Protein AF-A0A9P6LWN4-F1 (afdb_monomer_lite)

Foldseek 3Di:
DDDDDDDDDPDDDDPDPVVVVVLVVLLVQLVPDQFLCVNLVHDLPDDLVSSVVSLVVVCVSLPVVVVVPDPSSVVSNVSSVVSNVQCNDPQSSVLCVVVVRGPDDDDDDPVVVVVSVVSSVVVCLLVPPCVVVVVVQVVQCPPVPHDVDDPVNVVVVVVVSVVVSLVVVLVVVLVVLVVVLVVVLVVLVVQLVPDDPPPPVSNVLSVLVNVLSVLVSLLVNLVVLVVSVVVVVVPDDDDDPPPPCPPRDDRVDDPVRSVVSVVVSVVSVVVSVVD

Organism: NCBI:txid1440133

InterPro domains:
  IPR001623 DnaJ domain [PF00226] (35-97)
  IPR001623 DnaJ domain [PR00625] (37-55)
  IPR001623 DnaJ domain [PR00625] (55-70)
  IPR001623 DnaJ domain [PR00625] (72-92)
  IPR001623 DnaJ domain [PS50076] (35-100)
  IPR001623 DnaJ domain [SM00271] (34-92)
  IPR001623 DnaJ domain [cd06257] (35-88)
  IPR036869 Chaperone J-domain superfamily [G3DSA:1.10.287.110] (19-117)
  IPR036869 Chaperone J-domain superfamily [SSF46565] (31-126)
  IPR052763 DnaJ Homolog Subfamily C Member 4 [PTHR44825] (15-99)

Structure (mmCIF, N/CA/C/O backbone):
data_AF-A0A9P6LWN4-F1
#
_entry.id   AF-A0A9P6LWN4-F1
#
loop_
_atom_site.group_PDB
_atom_site.id
_atom_site.type_symbol
_atom_site.label_atom_id
_atom_site.label_alt_id
_atom_site.label_comp_id
_atom_site.label_asym_id
_atom_site.label_entity_id
_atom_site.label_seq_id
_atom_site.pdbx_PDB_ins_code
_atom_site.Cartn_x
_atom_site.Cartn_y
_atom_site.Cartn_z
_atom_site.occupancy
_atom_site.B_iso_or_equiv
_atom_site.auth_seq_id
_atom_site.auth_comp_id
_atom_site.auth_asym_id
_atom_site.auth_atom_id
_atom_site.pdbx_PDB_model_num
ATOM 1 N N . MET A 1 1 ? 37.272 -70.033 -15.187 1.00 36.16 1 MET A N 1
ATOM 2 C CA . MET A 1 1 ? 37.434 -68.840 -14.326 1.00 36.16 1 MET A CA 1
ATOM 3 C C . MET A 1 1 ? 36.556 -67.703 -14.840 1.00 36.16 1 MET A C 1
ATOM 5 O O . MET A 1 1 ? 36.618 -67.441 -16.027 1.00 36.16 1 MET A O 1
ATOM 9 N N . ASN A 1 2 ? 35.825 -67.046 -13.924 1.00 32.84 2 ASN A N 1
ATOM 10 C CA . ASN A 1 2 ? 35.315 -65.657 -13.955 1.00 32.84 2 ASN A CA 1
ATOM 11 C C . ASN A 1 2 ? 34.422 -65.192 -15.126 1.00 32.84 2 ASN A C 1
ATOM 13 O O . ASN A 1 2 ? 34.870 -65.132 -16.257 1.00 32.84 2 ASN A O 1
ATOM 17 N N . ARG A 1 3 ? 33.124 -64.908 -14.931 1.00 33.34 3 ARG A N 1
ATOM 18 C CA . ARG A 1 3 ? 32.425 -63.859 -14.133 1.00 33.34 3 ARG A CA 1
ATOM 19 C C . ARG A 1 3 ? 32.028 -62.641 -14.988 1.00 33.34 3 ARG A C 1
ATOM 21 O O . ARG A 1 3 ? 32.882 -61.944 -15.513 1.00 33.34 3 ARG A O 1
ATOM 28 N N . ASN A 1 4 ? 30.725 -62.351 -14.910 1.00 33.59 4 ASN A N 1
ATOM 29 C CA . ASN A 1 4 ? 30.062 -61.039 -14.946 1.00 33.59 4 ASN A CA 1
ATOM 30 C C . ASN A 1 4 ? 29.472 -60.514 -16.271 1.00 33.59 4 ASN A C 1
ATOM 32 O O . ASN A 1 4 ? 30.094 -59.774 -17.018 1.00 33.59 4 ASN A O 1
ATOM 36 N N . ASN A 1 5 ? 28.171 -60.793 -16.421 1.00 41.50 5 ASN A N 1
ATOM 37 C CA . ASN A 1 5 ? 27.082 -59.803 -16.394 1.00 41.50 5 ASN A CA 1
ATOM 38 C C . ASN A 1 5 ? 27.234 -58.554 -17.287 1.00 41.50 5 ASN A C 1
ATOM 40 O O . ASN A 1 5 ? 27.688 -57.501 -16.838 1.00 41.50 5 ASN A O 1
ATOM 44 N N . SER A 1 6 ? 26.724 -58.642 -18.517 1.00 38.69 6 SER A N 1
ATOM 45 C CA . SER A 1 6 ? 26.454 -57.493 -19.388 1.00 38.69 6 SER A CA 1
ATOM 46 C C . SER A 1 6 ? 24.959 -57.175 -19.342 1.00 38.69 6 SER A C 1
ATOM 48 O O . SER A 1 6 ? 24.153 -57.716 -20.093 1.00 38.69 6 SER A O 1
ATOM 50 N N . ARG A 1 7 ? 24.596 -56.317 -18.389 1.00 36.06 7 ARG A N 1
ATOM 51 C CA . ARG A 1 7 ? 23.264 -55.739 -18.200 1.00 36.06 7 ARG A CA 1
ATOM 52 C C . ARG A 1 7 ? 22.792 -55.069 -19.494 1.00 36.06 7 ARG A C 1
ATOM 54 O O . ARG A 1 7 ? 23.452 -54.157 -19.990 1.00 36.06 7 ARG A O 1
ATOM 61 N N . ALA A 1 8 ? 21.640 -55.509 -19.993 1.00 38.84 8 ALA A N 1
ATOM 62 C CA . ALA A 1 8 ? 20.881 -54.841 -21.038 1.00 38.84 8 ALA A CA 1
ATOM 63 C C . ALA A 1 8 ? 20.728 -53.347 -20.703 1.00 38.84 8 ALA A C 1
ATOM 65 O O . ALA A 1 8 ? 20.162 -52.984 -19.670 1.00 38.84 8 ALA A O 1
ATOM 66 N N . LYS A 1 9 ? 21.269 -52.476 -21.559 1.00 38.41 9 LYS A N 1
ATOM 67 C CA . LYS A 1 9 ? 20.851 -51.077 -21.630 1.00 38.41 9 LYS A CA 1
ATOM 68 C C . LYS A 1 9 ? 19.656 -51.043 -22.571 1.00 38.41 9 LYS A C 1
ATOM 70 O O . LYS A 1 9 ? 19.833 -51.076 -23.784 1.00 38.41 9 LYS A O 1
ATOM 75 N N . GLU A 1 10 ? 18.457 -51.012 -21.998 1.00 35.56 10 GLU A N 1
ATOM 76 C CA . GLU A 1 10 ? 17.263 -50.525 -22.686 1.00 35.56 10 GLU A CA 1
ATOM 77 C C . GLU A 1 10 ? 17.573 -49.127 -23.231 1.00 35.56 10 GLU A C 1
ATOM 79 O O . GLU A 1 10 ? 17.749 -48.163 -22.483 1.00 35.56 10 GLU A O 1
ATOM 84 N N . SER A 1 11 ? 17.724 -49.031 -24.548 1.00 37.97 11 SER A N 1
ATOM 85 C CA . SER A 1 11 ? 17.785 -47.765 -25.261 1.00 37.97 11 SER A CA 1
ATOM 86 C C . SER A 1 11 ? 16.363 -47.230 -25.379 1.00 37.97 11 SER A C 1
ATOM 88 O O . SER A 1 11 ? 15.582 -47.703 -26.205 1.00 37.97 11 SER A O 1
ATOM 90 N N . SER A 1 12 ? 16.029 -46.258 -24.534 1.00 43.19 12 SER A N 1
ATOM 91 C CA . SER A 1 12 ? 14.818 -45.448 -24.664 1.00 43.19 12 SER A CA 1
ATOM 92 C C . SER A 1 12 ? 14.701 -44.852 -26.081 1.00 43.19 12 SER A C 1
ATOM 94 O O . SER A 1 12 ? 15.722 -44.468 -26.658 1.00 43.19 12 SER A O 1
ATOM 96 N N . PRO A 1 13 ? 13.485 -44.749 -26.650 1.00 43.94 13 PRO A N 1
ATOM 97 C CA . PRO A 1 13 ? 13.279 -44.323 -28.034 1.00 43.94 13 PRO A CA 1
ATOM 98 C C . PRO A 1 13 ? 13.634 -42.836 -28.251 1.00 43.94 13 PRO A C 1
ATOM 100 O O . PRO A 1 13 ? 13.643 -42.054 -27.293 1.00 43.94 13 PRO A O 1
ATOM 103 N N . PRO A 1 14 ? 13.923 -42.420 -29.501 1.00 42.66 14 PRO A N 1
ATOM 104 C CA . PRO A 1 14 ? 14.373 -41.068 -29.816 1.00 42.66 14 PRO A CA 1
ATOM 105 C C . PRO A 1 14 ? 13.241 -40.059 -29.577 1.00 42.66 14 PRO A C 1
ATOM 107 O O . PRO A 1 14 ? 12.138 -40.207 -30.103 1.00 42.66 14 PRO A O 1
ATOM 110 N N . LYS A 1 15 ? 13.507 -39.014 -28.784 1.00 43.41 15 LYS A N 1
ATOM 111 C CA . LYS A 1 15 ? 12.570 -37.902 -28.560 1.00 43.41 15 LYS A CA 1
ATOM 112 C C . LYS A 1 15 ? 12.498 -37.019 -29.813 1.00 43.41 15 LYS A C 1
ATOM 114 O O . LYS A 1 15 ? 13.315 -36.132 -30.016 1.00 43.41 15 LYS A O 1
ATOM 119 N N . THR A 1 16 ? 11.530 -37.364 -30.652 1.00 42.62 16 THR A N 1
ATOM 120 C CA . THR A 1 16 ? 10.819 -36.619 -31.707 1.00 42.62 16 THR A CA 1
ATOM 121 C C . THR A 1 16 ? 11.096 -35.111 -31.853 1.00 42.62 16 THR A C 1
ATOM 123 O O . THR A 1 16 ? 10.890 -34.340 -30.914 1.00 42.62 16 THR A O 1
ATOM 126 N N . SER A 1 17 ? 11.391 -34.697 -33.093 1.00 54.47 17 SER A N 1
ATOM 127 C CA . SER A 1 17 ? 11.478 -33.318 -33.617 1.00 54.47 17 SER A CA 1
ATOM 128 C C . SER A 1 17 ? 10.332 -32.379 -33.206 1.00 54.47 17 SER A C 1
ATOM 130 O O . SER A 1 17 ? 10.560 -31.190 -33.011 1.00 54.47 17 SER A O 1
ATOM 132 N N . SER A 1 18 ? 9.127 -32.909 -32.975 1.00 59.78 18 SER A N 1
ATOM 133 C CA . SER A 1 18 ? 7.954 -32.131 -32.541 1.00 59.78 18 SER A CA 1
ATOM 134 C C . SER A 1 18 ? 8.146 -31.413 -31.192 1.00 59.78 18 SER A C 1
ATOM 136 O O . SER A 1 18 ? 7.696 -30.284 -31.038 1.00 59.78 18 SER A O 1
ATOM 138 N N . GLN A 1 19 ? 8.876 -31.994 -30.228 1.00 59.00 19 GLN A N 1
ATOM 139 C CA . GLN A 1 19 ? 9.081 -31.355 -28.914 1.00 59.00 19 GLN A CA 1
ATOM 140 C C . GLN A 1 19 ? 10.055 -30.171 -28.965 1.00 59.00 19 GLN A C 1
ATOM 142 O O . GLN A 1 19 ? 10.031 -29.315 -28.082 1.00 59.00 19 GLN A O 1
ATOM 147 N N . ALA A 1 20 ? 10.947 -30.142 -29.957 1.00 60.88 20 ALA A N 1
ATOM 148 C CA . ALA A 1 20 ? 11.850 -29.017 -30.162 1.00 60.88 20 ALA A CA 1
ATOM 149 C C . ALA A 1 20 ? 11.079 -27.834 -30.759 1.00 60.88 20 ALA A C 1
ATOM 151 O O . ALA A 1 20 ? 11.153 -26.739 -30.209 1.00 60.88 20 ALA A O 1
ATOM 152 N N . GLU A 1 21 ? 10.271 -28.077 -31.795 1.00 66.56 21 GLU A N 1
ATOM 153 C CA . GLU A 1 21 ? 9.418 -27.068 -32.441 1.00 66.56 21 GLU A CA 1
ATOM 154 C C . GLU A 1 21 ? 8.458 -26.395 -31.447 1.00 66.56 21 GLU A C 1
ATOM 156 O O . GLU A 1 21 ? 8.359 -25.168 -31.413 1.00 66.56 21 GLU A O 1
ATOM 161 N N . ASP A 1 22 ? 7.830 -27.174 -30.561 1.00 71.31 22 ASP A N 1
ATOM 162 C CA . ASP A 1 22 ? 6.911 -26.647 -29.546 1.00 71.31 22 ASP A CA 1
ATOM 163 C C . ASP A 1 22 ? 7.594 -25.717 -28.527 1.00 71.31 22 ASP A C 1
ATOM 165 O O . ASP A 1 22 ? 6.961 -24.809 -27.988 1.00 71.31 22 ASP A O 1
ATOM 169 N N . ARG A 1 23 ? 8.900 -25.885 -28.276 1.00 72.19 23 ARG A N 1
ATOM 170 C CA . ARG A 1 23 ? 9.649 -25.023 -27.346 1.00 72.19 23 ARG A CA 1
ATOM 171 C C . ARG A 1 23 ? 9.981 -23.655 -27.939 1.00 72.19 23 ARG A C 1
ATOM 173 O O . ARG A 1 23 ? 10.008 -22.687 -27.183 1.00 72.19 23 ARG A O 1
ATOM 180 N N . TYR A 1 24 ? 10.211 -23.565 -29.250 1.00 78.94 24 TYR A N 1
ATOM 181 C CA . TYR A 1 24 ? 10.434 -22.282 -29.933 1.00 78.94 24 TYR A CA 1
ATOM 182 C C . TYR A 1 24 ? 9.131 -21.486 -30.077 1.00 78.94 24 TYR A C 1
ATOM 184 O O . TYR A 1 24 ? 9.140 -20.271 -29.905 1.00 78.94 24 TYR A O 1
ATOM 192 N N . ARG A 1 25 ? 7.991 -22.167 -30.262 1.00 81.00 25 ARG A N 1
ATOM 193 C CA . ARG A 1 25 ? 6.665 -21.522 -30.321 1.00 81.00 25 ARG A CA 1
ATOM 194 C C . ARG A 1 25 ? 6.326 -20.707 -29.074 1.00 81.00 25 ARG A C 1
ATOM 196 O O . ARG A 1 25 ? 5.705 -19.662 -29.189 1.00 81.00 25 ARG A O 1
ATOM 203 N N . ILE A 1 26 ? 6.764 -21.151 -27.894 1.00 81.25 26 ILE A N 1
ATOM 204 C CA . ILE A 1 26 ? 6.543 -20.420 -26.633 1.00 81.25 26 ILE A CA 1
ATOM 205 C C . ILE A 1 26 ? 7.257 -19.061 -26.647 1.00 81.25 26 ILE A C 1
ATOM 207 O O . ILE A 1 26 ? 6.738 -18.086 -26.111 1.00 81.25 26 ILE A O 1
ATOM 211 N N . VAL A 1 27 ? 8.448 -18.994 -27.248 1.00 82.44 27 VAL A N 1
ATOM 212 C CA . VAL A 1 27 ? 9.222 -17.751 -27.370 1.00 82.44 27 VAL A CA 1
ATOM 213 C C . VAL A 1 27 ? 8.506 -16.772 -28.300 1.00 82.44 27 VAL A C 1
ATOM 215 O O . VAL A 1 27 ? 8.376 -15.593 -27.973 1.00 82.44 27 VAL A O 1
ATOM 218 N N . ASP A 1 28 ? 7.993 -17.272 -29.422 1.00 84.00 28 ASP A N 1
ATOM 219 C CA . ASP A 1 28 ? 7.280 -16.457 -30.406 1.00 84.00 28 ASP A CA 1
ATOM 220 C C . ASP A 1 28 ? 5.931 -15.959 -29.878 1.00 84.00 28 ASP A C 1
ATOM 222 O O . ASP A 1 28 ? 5.631 -14.775 -30.007 1.00 84.00 28 ASP A O 1
ATOM 226 N N . ASP A 1 29 ? 5.183 -16.807 -29.171 1.00 84.81 29 ASP A N 1
ATOM 227 C CA . ASP A 1 29 ? 3.915 -16.443 -28.524 1.00 84.81 29 ASP A CA 1
ATOM 228 C C . ASP A 1 29 ? 4.095 -15.313 -27.490 1.00 84.81 29 ASP A C 1
ATOM 230 O O . ASP A 1 29 ? 3.299 -14.372 -27.412 1.00 84.81 29 ASP A O 1
ATOM 234 N N . ILE A 1 30 ? 5.199 -15.337 -26.731 1.00 84.00 30 ILE A N 1
ATOM 235 C CA . ILE A 1 30 ? 5.553 -14.248 -25.807 1.00 84.00 30 ILE A CA 1
ATOM 236 C C . ILE A 1 30 ? 5.797 -12.940 -26.576 1.00 84.00 30 ILE A C 1
ATOM 238 O O . ILE A 1 30 ? 5.349 -11.871 -26.146 1.00 84.00 30 ILE A O 1
ATOM 242 N N . LEU A 1 31 ? 6.489 -13.002 -27.714 1.00 83.19 31 LEU A N 1
ATOM 243 C CA . LEU A 1 31 ? 6.793 -11.827 -28.533 1.00 83.19 31 LEU A CA 1
ATOM 244 C C . LEU A 1 31 ? 5.560 -11.254 -29.238 1.00 83.19 31 LEU A C 1
ATOM 246 O O . LEU A 1 31 ? 5.441 -10.032 -29.309 1.00 83.19 31 LEU A O 1
ATOM 250 N N . GLU A 1 32 ? 4.622 -12.092 -29.671 1.00 84.25 32 GLU A N 1
ATOM 251 C CA . GLU A 1 32 ? 3.381 -11.677 -30.342 1.00 84.25 32 GLU A CA 1
ATOM 252 C C . GLU A 1 32 ? 2.326 -11.138 -29.363 1.00 84.25 32 GLU A C 1
ATOM 254 O O . GLU A 1 32 ? 1.514 -10.283 -29.710 1.00 84.25 32 GLU A O 1
ATOM 259 N N . THR A 1 33 ? 2.356 -11.574 -28.104 1.00 84.06 33 THR A N 1
ATOM 260 C CA . THR A 1 33 ? 1.359 -11.169 -27.106 1.00 84.06 33 THR A CA 1
ATOM 261 C C . THR A 1 33 ? 1.605 -9.755 -26.568 1.00 84.06 33 THR A C 1
ATOM 263 O O . THR A 1 33 ? 2.558 -9.524 -25.830 1.00 84.06 33 THR A O 1
ATOM 266 N N . GLU A 1 34 ? 0.720 -8.800 -26.845 1.00 79.38 34 GLU A N 1
ATOM 267 C CA . GLU A 1 34 ? 0.836 -7.415 -26.336 1.00 79.38 34 GLU A CA 1
ATOM 268 C C . GLU A 1 34 ? 0.460 -7.266 -24.853 1.00 79.38 34 GLU A C 1
ATOM 270 O O . GLU A 1 34 ? 0.963 -6.387 -24.156 1.00 79.38 34 GLU A O 1
ATOM 275 N N . ASN A 1 35 ? -0.405 -8.148 -24.345 1.00 86.38 35 ASN A N 1
ATOM 276 C CA . ASN A 1 35 ? -0.918 -8.054 -22.984 1.00 86.38 35 ASN A CA 1
ATOM 277 C C . ASN A 1 35 ? 0.024 -8.716 -21.958 1.00 86.38 35 ASN A C 1
ATOM 279 O O . ASN A 1 35 ? 0.202 -9.937 -21.970 1.00 86.38 35 ASN A O 1
ATOM 283 N N . LEU A 1 36 ? 0.544 -7.941 -21.002 1.00 88.75 36 LEU A N 1
ATOM 284 C CA . LEU A 1 36 ? 1.490 -8.400 -19.976 1.00 88.75 36 LEU A CA 1
ATOM 285 C C . LEU A 1 36 ? 0.950 -9.539 -19.089 1.00 88.75 36 LEU A C 1
ATOM 287 O O . LEU A 1 36 ? 1.712 -10.424 -18.693 1.00 88.75 36 LEU A O 1
ATOM 291 N N . TYR A 1 37 ? -0.361 -9.585 -18.818 1.00 90.12 37 TYR A N 1
ATOM 292 C CA . TYR A 1 37 ? -0.966 -10.683 -18.049 1.00 90.12 37 TYR A CA 1
ATOM 293 C C . TYR A 1 37 ? -0.895 -12.001 -18.818 1.00 90.12 37 TYR A C 1
ATOM 295 O O . TYR A 1 37 ? -0.593 -13.049 -18.246 1.00 90.12 37 TYR A O 1
ATOM 303 N N . ARG A 1 38 ? -1.108 -11.949 -20.138 1.00 88.75 38 ARG A N 1
ATOM 304 C CA . ARG A 1 38 ? -0.981 -13.115 -21.021 1.00 88.75 38 ARG A CA 1
ATOM 305 C C . ARG A 1 38 ? 0.484 -13.515 -21.214 1.00 88.75 38 ARG A C 1
ATOM 307 O O . ARG A 1 38 ? 0.793 -14.706 -21.153 1.00 88.75 38 ARG A O 1
ATOM 314 N N . VAL A 1 39 ? 1.399 -12.542 -21.302 1.00 89.25 39 VAL A N 1
ATOM 315 C CA . VAL A 1 39 ? 2.853 -12.794 -21.304 1.00 89.25 39 VAL A CA 1
ATOM 316 C C . VAL A 1 39 ? 3.281 -13.576 -20.064 1.00 89.25 39 VAL A C 1
ATOM 318 O O . VAL A 1 39 ? 4.076 -14.503 -20.185 1.00 89.25 39 VAL A O 1
ATOM 321 N N . LEU A 1 40 ? 2.706 -13.304 -18.891 1.00 88.75 40 LEU A N 1
ATOM 322 C CA . LEU A 1 40 ? 2.960 -14.073 -17.665 1.00 88.75 40 LEU A CA 1
ATOM 323 C C . LEU A 1 40 ? 2.042 -15.296 -17.487 1.00 88.75 40 LEU A C 1
ATOM 325 O O . LEU A 1 40 ? 2.307 -16.124 -16.624 1.00 88.75 40 LEU A O 1
ATOM 329 N N . ALA A 1 41 ? 1.026 -15.465 -18.337 1.00 88.00 41 ALA A N 1
ATOM 330 C CA . ALA A 1 41 ? -0.030 -16.478 -18.221 1.00 88.00 41 ALA A CA 1
ATOM 331 C C . ALA A 1 41 ? -0.757 -16.449 -16.862 1.00 88.00 41 ALA A C 1
ATOM 333 O O . ALA A 1 41 ? -1.013 -17.484 -16.249 1.00 88.00 41 ALA A O 1
ATOM 334 N N . VAL A 1 42 ? -1.092 -15.248 -16.395 1.00 90.75 42 VAL A N 1
ATOM 335 C CA . VAL A 1 42 ? -1.810 -15.010 -15.138 1.00 90.75 42 VAL A CA 1
ATOM 336 C C . VAL A 1 42 ? -3.120 -14.267 -15.388 1.00 90.75 42 VAL A C 1
ATOM 338 O O . VAL A 1 42 ? -3.284 -13.576 -16.392 1.00 90.75 42 VAL A O 1
ATOM 341 N N . SER A 1 43 ? -4.073 -14.406 -14.465 1.00 89.31 43 SER A N 1
ATOM 342 C CA . SER A 1 43 ? -5.313 -13.624 -14.493 1.00 89.31 43 SER A CA 1
ATOM 343 C C . SER A 1 43 ? -5.044 -12.152 -14.168 1.00 89.31 43 SER A C 1
ATOM 345 O O . SER A 1 43 ? -4.137 -11.828 -13.400 1.00 89.31 43 SER A O 1
ATOM 347 N N . ARG A 1 44 ? -5.912 -11.255 -14.648 1.00 86.12 44 ARG A N 1
ATOM 348 C CA . ARG A 1 44 ? -5.932 -9.843 -14.232 1.00 86.12 44 ARG A CA 1
ATOM 349 C C . ARG A 1 44 ? -6.247 -9.665 -12.743 1.00 86.12 44 ARG A C 1
ATOM 351 O O . ARG A 1 44 ? -5.994 -8.603 -12.195 1.00 86.12 44 ARG A O 1
ATOM 358 N N . THR A 1 45 ? -6.765 -10.696 -12.074 1.00 87.19 45 THR A N 1
ATOM 359 C CA . THR A 1 45 ? -7.003 -10.735 -10.620 1.00 87.19 45 THR A CA 1
ATOM 360 C C . THR A 1 45 ? -5.871 -11.403 -9.836 1.00 87.19 45 THR A C 1
ATOM 362 O O . THR A 1 45 ? -6.001 -11.578 -8.629 1.00 87.19 45 THR A O 1
ATOM 365 N N . ALA A 1 46 ? -4.773 -11.795 -10.495 1.00 87.94 46 ALA A N 1
ATOM 366 C CA . ALA A 1 46 ? -3.689 -12.524 -9.844 1.00 87.94 46 ALA A CA 1
ATOM 367 C C . ALA A 1 46 ? -3.002 -11.690 -8.754 1.00 87.94 46 ALA A C 1
ATOM 369 O O . ALA A 1 46 ? -2.835 -10.470 -8.890 1.00 87.94 46 ALA A O 1
ATOM 370 N N . THR A 1 47 ? -2.587 -12.368 -7.690 1.00 89.75 47 THR A N 1
ATOM 371 C CA . THR A 1 47 ? -1.805 -11.793 -6.585 1.00 89.75 47 THR A CA 1
ATOM 372 C C . THR A 1 47 ? -0.342 -11.583 -6.986 1.00 89.75 47 THR A C 1
ATOM 374 O O . THR A 1 47 ? 0.156 -12.185 -7.941 1.00 89.75 47 THR A O 1
ATOM 377 N N . THR A 1 48 ? 0.380 -10.743 -6.246 1.00 87.88 48 THR A N 1
ATOM 378 C CA . THR A 1 48 ? 1.821 -10.497 -6.443 1.00 87.88 48 THR A CA 1
ATOM 379 C C . THR A 1 48 ? 2.647 -11.788 -6.384 1.00 87.88 48 THR A C 1
ATOM 381 O O . THR A 1 48 ? 3.554 -12.008 -7.188 1.00 87.88 48 THR A O 1
ATOM 384 N N . GLU A 1 49 ? 2.268 -12.707 -5.502 1.00 85.50 49 GLU A N 1
ATOM 385 C CA . GLU A 1 49 ? 2.891 -14.009 -5.288 1.00 85.50 49 GLU A CA 1
ATOM 386 C C . GLU A 1 49 ? 2.629 -14.958 -6.461 1.00 85.50 49 GLU A C 1
ATOM 388 O O . GLU A 1 49 ? 3.499 -15.745 -6.840 1.00 85.50 49 GLU A O 1
ATOM 393 N N . GLU A 1 50 ? 1.442 -14.898 -7.064 1.00 88.56 50 GLU A N 1
ATOM 394 C CA . GLU A 1 50 ? 1.122 -15.633 -8.293 1.00 88.56 50 GLU A CA 1
ATOM 395 C C . GLU A 1 50 ? 1.904 -15.098 -9.488 1.00 88.56 50 GLU A C 1
ATOM 397 O O . GLU A 1 50 ? 2.491 -15.889 -10.226 1.00 88.56 50 GLU A O 1
ATOM 402 N N . ILE A 1 51 ? 1.997 -13.775 -9.626 1.00 92.00 51 ILE A N 1
ATOM 403 C CA . ILE A 1 51 ? 2.786 -13.109 -10.670 1.00 92.00 51 ILE A CA 1
ATOM 404 C C . ILE A 1 51 ? 4.266 -13.499 -10.557 1.00 92.00 51 ILE A C 1
ATOM 406 O O . ILE A 1 51 ? 4.887 -13.892 -11.547 1.00 92.00 51 ILE A O 1
ATOM 410 N N . ARG A 1 52 ? 4.824 -13.494 -9.340 1.00 88.75 52 ARG A N 1
ATOM 411 C CA . ARG A 1 52 ? 6.204 -13.927 -9.076 1.00 88.75 52 ARG A CA 1
ATOM 412 C C . ARG A 1 52 ? 6.429 -15.397 -9.411 1.00 88.75 52 ARG A C 1
ATOM 414 O O . ARG A 1 52 ? 7.423 -15.736 -10.055 1.00 88.75 52 ARG A O 1
ATOM 421 N N . ARG A 1 53 ? 5.521 -16.282 -8.990 1.00 89.38 53 ARG A N 1
ATOM 422 C CA . ARG A 1 53 ? 5.619 -17.718 -9.300 1.00 89.38 53 ARG A CA 1
ATOM 423 C C . ARG A 1 53 ? 5.552 -17.972 -10.804 1.00 89.38 53 ARG A C 1
ATOM 425 O O . ARG A 1 53 ? 6.353 -18.756 -11.315 1.00 89.38 53 ARG A O 1
ATOM 432 N N . ALA A 1 54 ? 4.652 -17.289 -11.505 1.00 90.88 54 ALA A N 1
ATOM 433 C CA . ALA A 1 54 ? 4.492 -17.409 -12.948 1.00 90.88 54 ALA A CA 1
ATOM 434 C C . ALA A 1 54 ? 5.725 -16.907 -13.714 1.00 90.88 54 ALA A C 1
ATOM 436 O O . ALA A 1 54 ? 6.202 -17.595 -14.619 1.00 90.88 54 ALA A O 1
ATOM 437 N N . TYR A 1 55 ? 6.307 -15.780 -13.288 1.00 91.06 55 TYR A N 1
ATOM 438 C CA . TYR A 1 55 ? 7.572 -15.279 -13.824 1.00 91.06 55 TYR A CA 1
ATOM 439 C C . TYR A 1 55 ? 8.698 -16.307 -13.667 1.00 91.06 55 TYR A C 1
ATOM 441 O O . TYR A 1 55 ? 9.317 -16.692 -14.652 1.00 91.06 55 TYR A O 1
ATOM 449 N N . ILE A 1 56 ? 8.917 -16.842 -12.459 1.00 88.44 56 ILE A N 1
ATOM 450 C CA . ILE A 1 56 ? 9.973 -17.842 -12.214 1.00 88.44 56 ILE A CA 1
ATOM 451 C C . ILE A 1 56 ? 9.768 -19.090 -13.087 1.00 88.44 56 ILE A C 1
ATOM 453 O O . ILE A 1 56 ? 10.731 -19.631 -13.638 1.00 88.44 56 ILE A O 1
ATOM 457 N N . ALA A 1 57 ? 8.524 -19.554 -13.225 1.00 88.69 57 ALA A N 1
ATOM 458 C CA . ALA A 1 57 ? 8.198 -20.705 -14.058 1.00 88.69 57 ALA A CA 1
ATOM 459 C C . ALA A 1 57 ? 8.497 -20.440 -15.543 1.00 88.69 57 ALA A C 1
ATOM 461 O O . ALA A 1 57 ? 9.215 -21.228 -16.163 1.00 88.69 57 ALA A O 1
ATOM 462 N N . LYS A 1 58 ? 8.021 -19.318 -16.102 1.00 87.62 58 LYS A N 1
ATOM 463 C CA . LYS A 1 58 ? 8.252 -18.966 -17.513 1.00 87.62 58 LYS A CA 1
ATOM 464 C C . LYS A 1 58 ? 9.713 -18.636 -17.809 1.00 87.62 58 LYS A C 1
ATOM 466 O O . LYS A 1 58 ? 10.233 -19.104 -18.819 1.00 87.62 58 LYS A O 1
ATOM 471 N N . SER A 1 59 ? 10.413 -17.948 -16.911 1.00 87.38 59 SER A N 1
ATOM 472 C CA . SER A 1 59 ? 11.834 -17.614 -17.073 1.00 87.38 59 SER A CA 1
ATOM 473 C C . SER A 1 59 ? 12.704 -18.862 -17.171 1.00 87.38 59 SER A C 1
ATOM 475 O O . SER A 1 59 ? 13.636 -18.902 -17.965 1.00 87.38 59 SER A O 1
ATOM 477 N N . ARG A 1 60 ? 12.370 -19.935 -16.442 1.00 85.56 60 ARG A N 1
ATOM 478 C CA . ARG A 1 60 ? 13.071 -21.226 -16.561 1.00 85.56 60 ARG A CA 1
ATOM 479 C C . ARG A 1 60 ? 12.822 -21.921 -17.896 1.00 85.56 60 ARG A C 1
ATOM 481 O O . ARG A 1 60 ? 13.669 -22.707 -18.322 1.00 85.56 60 ARG A O 1
ATOM 488 N N . VAL A 1 61 ? 11.673 -21.693 -18.526 1.00 84.69 61 VAL A N 1
ATOM 489 C CA . VAL A 1 61 ? 11.312 -22.299 -19.816 1.00 84.69 61 VAL A CA 1
ATOM 490 C C . VAL A 1 61 ? 11.907 -21.506 -20.977 1.00 84.69 61 VAL A C 1
ATOM 492 O O . VAL A 1 61 ? 12.426 -22.129 -21.895 1.00 84.69 61 VAL A O 1
ATOM 495 N N . CYS A 1 62 ? 11.900 -20.172 -20.891 1.00 84.12 62 CYS A N 1
ATOM 496 C CA . CYS A 1 62 ? 12.323 -19.230 -21.935 1.00 84.12 62 CYS A CA 1
ATOM 497 C C . CYS A 1 62 ? 13.777 -18.722 -21.779 1.00 84.12 62 CYS A C 1
ATOM 499 O O . CYS A 1 62 ? 14.185 -17.798 -22.474 1.00 84.12 62 CYS A O 1
ATOM 501 N N . HIS A 1 63 ? 14.565 -19.275 -20.850 1.00 83.50 63 HIS A N 1
ATOM 502 C CA . HIS A 1 63 ? 15.918 -18.774 -20.580 1.00 83.50 63 HIS A CA 1
ATOM 503 C C . HIS A 1 63 ? 16.816 -18.849 -21.834 1.00 83.50 63 HIS A C 1
ATOM 505 O O . HIS A 1 63 ? 16.890 -19.928 -22.431 1.00 83.50 63 HIS A O 1
ATOM 511 N N . PRO A 1 64 ? 17.552 -17.779 -22.202 1.00 83.12 64 PRO A N 1
ATOM 512 C CA . PRO A 1 64 ? 18.352 -17.731 -23.434 1.00 83.12 64 PRO A CA 1
ATOM 513 C C . PRO A 1 64 ? 19.439 -18.817 -23.503 1.00 83.12 64 PRO A C 1
ATOM 515 O O . PRO A 1 64 ? 19.719 -19.338 -24.575 1.00 83.12 64 PRO A O 1
ATOM 518 N N . ASP A 1 65 ? 19.964 -19.261 -22.355 1.00 83.75 65 ASP A N 1
ATOM 519 C CA . ASP A 1 65 ? 20.911 -20.393 -22.250 1.00 83.75 65 ASP A CA 1
ATOM 520 C C . ASP A 1 65 ? 20.365 -21.715 -22.831 1.00 83.75 65 ASP A C 1
ATOM 522 O O . ASP A 1 65 ? 21.110 -22.578 -23.282 1.00 83.75 65 ASP A O 1
ATOM 526 N N . LYS A 1 66 ? 19.036 -21.881 -22.865 1.00 80.88 66 LYS A N 1
ATOM 527 C CA . LYS A 1 66 ? 18.383 -23.063 -23.448 1.00 80.88 66 LYS A CA 1
ATOM 528 C C . LYS A 1 66 ? 18.123 -22.935 -24.950 1.00 80.88 66 LYS A C 1
ATOM 530 O O . LYS A 1 66 ? 17.670 -23.915 -25.546 1.00 80.88 66 LYS A O 1
ATOM 535 N N . PHE A 1 67 ? 18.376 -21.758 -25.526 1.00 81.12 67 PHE A N 1
ATOM 536 C CA . PHE A 1 67 ? 18.143 -21.414 -26.929 1.00 81.12 67 PHE A CA 1
ATOM 537 C C . PHE A 1 67 ? 19.324 -20.610 -27.513 1.00 81.12 67 PHE A C 1
ATOM 539 O O . PHE A 1 67 ? 19.125 -19.499 -28.006 1.00 81.12 67 PHE A O 1
ATOM 546 N N . PRO A 1 68 ? 20.556 -21.152 -27.488 1.00 74.19 68 PRO A N 1
ATOM 547 C CA . PRO A 1 68 ? 21.757 -20.420 -27.905 1.00 74.19 68 PRO A CA 1
ATOM 548 C C . PRO A 1 68 ? 21.740 -20.001 -29.385 1.00 74.19 68 PRO A C 1
ATOM 550 O O . PRO A 1 68 ? 22.388 -19.031 -29.759 1.00 74.19 68 PRO A O 1
ATOM 553 N N . GLU A 1 69 ? 20.976 -20.702 -30.223 1.00 77.56 69 GLU A N 1
ATOM 554 C CA . GLU A 1 69 ? 20.851 -20.436 -31.662 1.00 77.56 69 GLU A CA 1
ATOM 555 C C . GLU A 1 69 ? 19.663 -19.513 -32.008 1.00 77.56 69 GLU A C 1
ATOM 557 O O . GLU A 1 69 ? 19.430 -19.231 -33.182 1.00 77.56 69 GLU A O 1
ATOM 562 N N . TYR A 1 70 ? 18.897 -19.030 -31.012 1.00 79.38 70 TYR A N 1
ATOM 563 C CA . TYR A 1 70 ? 17.679 -18.243 -31.238 1.00 79.38 70 TYR A CA 1
ATOM 564 C C . TYR A 1 70 ? 17.736 -16.856 -30.571 1.00 79.38 70 TYR A C 1
ATOM 566 O O . TYR A 1 70 ? 17.406 -16.725 -29.390 1.00 79.38 70 TYR A O 1
ATOM 574 N N . PRO A 1 71 ? 18.087 -15.784 -31.307 1.00 80.38 71 PRO A N 1
ATOM 575 C CA . PRO A 1 71 ? 18.227 -14.438 -30.735 1.00 80.38 71 PRO A CA 1
ATOM 576 C C . PRO A 1 71 ? 16.910 -13.882 -30.169 1.00 80.38 71 PRO A C 1
ATOM 578 O O . PRO A 1 71 ? 16.916 -13.159 -29.172 1.00 80.38 71 PRO A O 1
ATOM 581 N N . ARG A 1 72 ? 15.770 -14.299 -30.733 1.00 81.19 72 ARG A N 1
ATOM 582 C CA . ARG A 1 72 ? 14.421 -13.943 -30.262 1.00 81.19 72 ARG A CA 1
ATOM 583 C C . ARG A 1 72 ? 14.123 -14.448 -28.840 1.00 81.19 72 ARG A C 1
ATOM 585 O O . ARG A 1 72 ? 13.267 -13.881 -28.167 1.00 81.19 72 ARG A O 1
ATOM 592 N N . ALA A 1 73 ? 14.859 -15.442 -28.329 1.00 80.75 73 ALA A N 1
ATOM 593 C CA . ALA A 1 73 ? 14.742 -15.875 -26.932 1.00 80.75 73 ALA A CA 1
ATOM 594 C C . ALA A 1 73 ? 15.168 -14.781 -25.942 1.00 80.75 73 ALA A C 1
ATOM 596 O O . ALA A 1 73 ? 14.541 -14.619 -24.894 1.00 80.75 73 ALA A O 1
ATOM 597 N N . THR A 1 74 ? 16.189 -13.993 -26.288 1.00 82.31 74 THR A N 1
ATOM 598 C CA . THR A 1 74 ? 16.642 -12.860 -25.472 1.00 82.31 74 THR A CA 1
ATOM 599 C C . THR A 1 74 ? 15.585 -11.759 -25.431 1.00 82.31 74 THR A C 1
ATOM 601 O O . THR A 1 74 ? 15.260 -11.259 -24.356 1.00 82.31 74 THR A O 1
ATOM 604 N N . GLU A 1 75 ? 14.993 -11.427 -26.579 1.00 81.94 75 GLU A N 1
ATOM 605 C CA . GLU A 1 75 ? 13.919 -10.429 -26.677 1.00 81.94 75 GLU A CA 1
ATOM 606 C C . GLU A 1 75 ? 12.667 -10.865 -25.898 1.00 81.94 75 GLU A C 1
ATOM 608 O O . GLU A 1 75 ? 12.086 -10.082 -25.143 1.00 81.94 75 GLU A O 1
ATOM 613 N N . ALA A 1 76 ? 12.281 -12.140 -26.003 1.00 83.56 76 ALA A N 1
ATOM 614 C CA . ALA A 1 76 ? 11.154 -12.684 -25.250 1.00 83.56 76 ALA A CA 1
ATOM 615 C C . ALA A 1 76 ? 11.410 -12.643 -23.738 1.00 83.56 76 ALA A C 1
ATOM 617 O O . ALA A 1 76 ? 10.513 -12.318 -22.959 1.00 83.56 76 ALA A O 1
ATOM 618 N N . PHE A 1 77 ? 12.645 -12.922 -23.313 1.00 84.06 77 PHE A N 1
ATOM 619 C CA . PHE A 1 77 ? 13.041 -12.848 -21.910 1.00 84.06 77 PHE A CA 1
ATOM 620 C C . PHE A 1 77 ? 13.013 -11.410 -21.370 1.00 84.06 77 PHE A C 1
ATOM 622 O O . PHE A 1 77 ? 12.553 -11.179 -20.249 1.00 84.06 77 PHE A O 1
ATOM 629 N N . GLN A 1 78 ? 13.444 -10.430 -22.168 1.00 82.56 78 GLN A N 1
ATOM 630 C CA . GLN A 1 78 ? 13.329 -9.009 -21.820 1.00 82.56 78 GLN A CA 1
ATOM 631 C C . GLN A 1 78 ? 11.863 -8.598 -21.660 1.00 82.56 78 GLN A C 1
ATOM 633 O O . GLN A 1 78 ? 11.498 -7.993 -20.653 1.00 82.56 78 GLN A O 1
ATOM 638 N N . LYS A 1 79 ? 10.996 -9.004 -22.594 1.00 82.94 79 LYS A N 1
ATOM 639 C CA . LYS A 1 79 ? 9.555 -8.732 -22.522 1.00 82.94 79 LYS A CA 1
ATOM 640 C C . LYS A 1 79 ? 8.891 -9.393 -21.311 1.00 82.94 79 LYS A C 1
ATOM 642 O O . LYS A 1 79 ? 8.051 -8.784 -20.652 1.00 82.94 79 LYS A O 1
ATOM 647 N N . LEU A 1 80 ? 9.299 -10.616 -20.974 1.00 86.50 80 LEU A N 1
ATOM 648 C CA . LEU A 1 80 ? 8.848 -11.321 -19.773 1.00 86.50 80 LEU A CA 1
ATOM 649 C C . LEU A 1 80 ? 9.292 -10.606 -18.485 1.00 86.50 80 LEU A C 1
ATOM 651 O O . LEU A 1 80 ? 8.524 -10.530 -17.526 1.00 86.50 80 LEU A O 1
ATOM 655 N N . SER A 1 81 ? 10.511 -10.063 -18.476 1.00 84.19 81 SER A N 1
ATOM 656 C CA . SER A 1 81 ? 11.051 -9.285 -17.354 1.00 84.19 81 SER A CA 1
ATOM 657 C C . SER A 1 81 ? 10.287 -7.972 -17.171 1.00 84.19 81 SER A C 1
ATOM 659 O O . SER A 1 81 ? 9.855 -7.674 -16.059 1.00 84.19 81 SER A O 1
ATOM 661 N N . LEU A 1 82 ? 10.012 -7.258 -18.267 1.00 83.19 82 LEU A N 1
ATOM 662 C CA . LEU A 1 82 ? 9.185 -6.047 -18.275 1.00 83.19 82 LEU A CA 1
ATOM 663 C C . LEU A 1 82 ? 7.762 -6.320 -17.762 1.00 83.19 82 LEU A C 1
ATOM 665 O O . LEU A 1 82 ? 7.222 -5.548 -16.966 1.00 83.19 82 LEU A O 1
ATOM 669 N N . ALA A 1 83 ? 7.159 -7.439 -18.182 1.00 87.00 83 ALA A N 1
ATOM 670 C CA . ALA A 1 83 ? 5.843 -7.857 -17.707 1.00 87.00 83 ALA A CA 1
ATOM 671 C C . ALA A 1 83 ? 5.827 -8.073 -16.189 1.00 87.00 83 ALA A C 1
ATOM 673 O O . ALA A 1 83 ? 4.901 -7.633 -15.508 1.00 87.00 83 ALA A O 1
ATOM 674 N N . TYR A 1 84 ? 6.860 -8.721 -15.646 1.00 87.12 84 TYR A N 1
ATOM 675 C CA . TYR A 1 84 ? 6.990 -8.921 -14.206 1.00 87.12 84 TYR A CA 1
ATOM 676 C C . TYR A 1 84 ? 7.213 -7.606 -13.460 1.00 87.12 84 TYR A C 1
ATOM 678 O O . TYR A 1 84 ? 6.538 -7.360 -12.465 1.00 87.12 84 TYR A O 1
ATOM 686 N N . GLU A 1 85 ? 8.100 -6.739 -13.938 1.00 83.69 85 GLU A N 1
ATOM 687 C CA . GLU A 1 85 ? 8.364 -5.447 -13.302 1.00 83.69 85 GLU A CA 1
ATOM 688 C C . GLU A 1 85 ? 7.101 -4.579 -13.228 1.00 83.69 85 GLU A C 1
ATOM 690 O O . GLU A 1 85 ? 6.753 -4.083 -12.157 1.00 83.69 85 GLU A O 1
ATOM 695 N N . THR A 1 86 ? 6.355 -4.504 -14.332 1.00 84.19 86 THR A N 1
ATOM 696 C CA . THR A 1 86 ? 5.130 -3.698 -14.417 1.00 84.19 86 THR A CA 1
ATOM 697 C C . THR A 1 86 ? 4.000 -4.280 -13.567 1.00 84.19 86 THR A C 1
ATOM 699 O O . THR A 1 86 ? 3.288 -3.539 -12.898 1.00 84.19 86 THR A O 1
ATOM 702 N N . LEU A 1 87 ? 3.807 -5.605 -13.567 1.00 87.62 87 LEU A N 1
ATOM 703 C CA . LEU A 1 87 ? 2.676 -6.228 -12.866 1.00 87.62 87 LEU A CA 1
ATOM 704 C C . LEU A 1 87 ? 2.957 -6.558 -11.392 1.00 87.62 87 LEU A C 1
ATOM 706 O O . LEU A 1 87 ? 2.009 -6.733 -10.624 1.00 87.62 87 LEU A O 1
ATOM 710 N N . SER A 1 88 ? 4.226 -6.664 -10.985 1.00 84.81 88 SER A N 1
ATOM 711 C CA . SER A 1 88 ? 4.605 -6.978 -9.598 1.00 84.81 88 SER A CA 1
ATOM 712 C C . SER A 1 88 ? 4.393 -5.805 -8.642 1.00 84.81 88 SER A C 1
ATOM 714 O O . SER A 1 88 ? 4.051 -6.032 -7.482 1.00 84.81 88 SER A O 1
ATOM 716 N N . LYS A 1 89 ? 4.554 -4.563 -9.116 1.00 82.19 89 LYS A N 1
ATOM 717 C CA . LYS A 1 89 ? 4.318 -3.352 -8.325 1.00 82.19 89 LYS A CA 1
ATOM 718 C C . LYS A 1 89 ? 2.849 -2.923 -8.451 1.00 82.19 89 LYS A C 1
ATOM 720 O O . LYS A 1 89 ? 2.382 -2.712 -9.571 1.00 82.19 89 LYS A O 1
ATOM 725 N N . PRO A 1 90 ? 2.101 -2.757 -7.342 1.00 77.81 90 PRO A N 1
ATOM 726 C CA . PRO A 1 90 ? 0.705 -2.314 -7.396 1.00 77.81 90 PRO A CA 1
ATOM 727 C C . PRO A 1 90 ? 0.512 -0.973 -8.122 1.00 77.81 90 PRO A C 1
ATOM 729 O O . PRO A 1 90 ? -0.478 -0.802 -8.829 1.00 77.81 90 PRO A O 1
ATOM 732 N N . SER A 1 91 ? 1.472 -0.056 -7.975 1.00 70.50 91 SER A N 1
ATOM 733 C CA . SER A 1 91 ? 1.524 1.252 -8.636 1.00 70.50 91 SER A CA 1
ATOM 734 C C . SER A 1 91 ? 1.646 1.119 -10.158 1.00 70.50 91 SER A C 1
ATOM 736 O O . SER A 1 91 ? 0.767 1.563 -10.895 1.00 70.50 91 SER A O 1
ATOM 738 N N . SER A 1 92 ? 2.682 0.430 -10.641 1.00 78.00 92 SER A N 1
ATOM 739 C CA . SER A 1 92 ? 2.909 0.201 -12.077 1.00 78.00 92 SER A CA 1
ATOM 740 C C . SER A 1 92 ? 1.782 -0.609 -12.730 1.00 78.00 92 SER A C 1
ATOM 742 O O . SER A 1 92 ? 1.380 -0.325 -13.861 1.00 78.00 92 SER A O 1
ATOM 744 N N . ARG A 1 93 ? 1.198 -1.564 -11.996 1.00 82.25 93 ARG A N 1
ATOM 745 C CA . ARG A 1 93 ? 0.035 -2.338 -12.443 1.00 82.25 93 ARG A CA 1
ATOM 746 C C . ARG A 1 93 ? -1.193 -1.460 -12.635 1.00 82.25 93 ARG A C 1
ATOM 748 O O . ARG A 1 93 ? -1.893 -1.622 -13.629 1.00 82.25 93 ARG A O 1
ATOM 755 N N . PHE A 1 94 ? -1.441 -0.533 -11.711 1.00 76.25 94 PHE A N 1
ATOM 756 C CA . PHE A 1 94 ? -2.558 0.402 -11.812 1.00 76.25 94 PHE A CA 1
ATOM 757 C C . PHE A 1 94 ? -2.442 1.278 -13.064 1.00 76.25 94 PHE A C 1
ATOM 759 O O . PHE A 1 94 ? -3.412 1.391 -13.808 1.00 76.25 94 PHE A O 1
ATOM 766 N N . VAL A 1 95 ? -1.251 1.820 -13.341 1.00 75.56 95 VAL A N 1
ATOM 767 C CA . VAL A 1 95 ? -0.991 2.628 -14.547 1.00 75.56 95 VAL A CA 1
ATOM 768 C C . VAL A 1 95 ? -1.193 1.804 -15.824 1.00 75.56 95 VAL A C 1
ATOM 770 O O . VAL A 1 95 ? -1.821 2.256 -16.783 1.00 75.56 95 VAL A O 1
ATOM 773 N N . TYR A 1 96 ? -0.711 0.562 -15.845 1.00 79.69 96 TYR A N 1
ATOM 774 C CA . TYR A 1 96 ? -0.928 -0.344 -16.973 1.00 79.69 96 TYR A CA 1
ATOM 775 C C . TYR A 1 96 ? -2.419 -0.659 -17.189 1.00 79.69 96 TYR A C 1
ATOM 777 O O . TYR A 1 96 ? -2.911 -0.664 -18.322 1.00 79.69 96 TYR A O 1
ATOM 785 N N . ASP A 1 97 ? -3.149 -0.882 -16.096 1.00 83.25 97 ASP A N 1
ATOM 786 C CA . ASP A 1 97 ? -4.581 -1.159 -16.114 1.00 83.25 97 ASP A CA 1
ATOM 787 C C . ASP A 1 97 ? -5.414 0.056 -16.549 1.00 83.25 97 ASP A C 1
ATOM 789 O O . ASP A 1 97 ? -6.405 -0.132 -17.262 1.00 83.25 97 ASP A O 1
ATOM 793 N N . SER A 1 98 ? -5.008 1.275 -16.170 1.00 72.56 98 SER A N 1
ATOM 794 C CA . SER A 1 98 ? -5.663 2.528 -16.567 1.00 72.56 98 SER A CA 1
ATOM 795 C C . SER A 1 98 ? -5.385 2.906 -18.022 1.00 72.56 98 SER A C 1
ATOM 797 O O . SER A 1 98 ? -6.246 3.486 -18.672 1.00 72.56 98 SER A O 1
ATOM 799 N N . THR A 1 99 ? -4.224 2.522 -18.559 1.00 69.25 99 THR A N 1
ATOM 800 C CA . THR A 1 99 ? -3.807 2.813 -19.948 1.00 69.25 99 THR A CA 1
ATOM 801 C C . THR A 1 99 ? -4.350 1.781 -20.956 1.00 69.25 99 THR A C 1
ATOM 803 O O . THR A 1 99 ? -3.922 1.712 -22.105 1.00 69.25 99 THR A O 1
ATOM 806 N N . GLY A 1 100 ? -5.296 0.928 -20.546 1.00 66.88 100 GLY A N 1
ATOM 807 C CA . GLY A 1 100 ? -5.953 -0.027 -21.445 1.00 66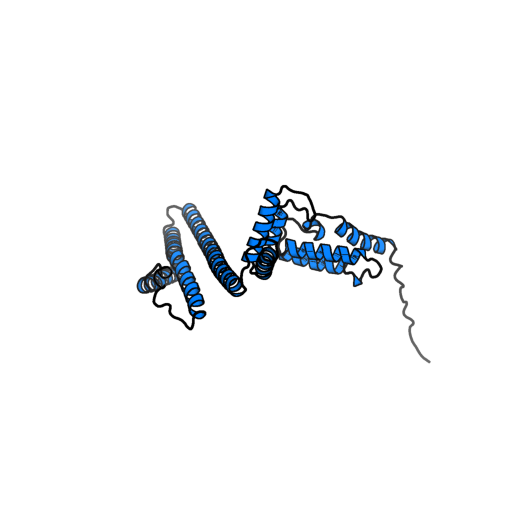.88 100 GLY A CA 1
ATOM 808 C C . GLY A 1 100 ? -5.097 -1.235 -21.846 1.00 66.88 100 GLY A C 1
ATOM 809 O O . GLY A 1 100 ? -5.438 -1.933 -22.799 1.00 66.88 100 GLY A O 1
ATOM 810 N N . GLY A 1 101 ? -4.011 -1.526 -21.123 1.00 62.34 101 GLY A N 1
ATOM 811 C CA . GLY A 1 101 ? -3.250 -2.767 -21.288 1.00 62.34 101 GLY A CA 1
ATOM 812 C C . GLY A 1 101 ? -2.458 -2.901 -22.593 1.00 62.34 101 GLY A C 1
ATOM 813 O O . GLY A 1 101 ? -2.187 -4.025 -23.012 1.00 62.34 101 GLY A O 1
ATOM 814 N N . SER A 1 102 ? -2.091 -1.786 -23.229 1.00 51.59 102 SER A N 1
ATOM 815 C CA . SER A 1 102 ? -1.182 -1.777 -24.382 1.00 51.59 102 SER A CA 1
ATOM 816 C C . SER A 1 102 ? 0.219 -1.362 -23.942 1.00 51.59 102 SER A C 1
ATOM 818 O O . SER A 1 102 ? 0.507 -0.180 -23.758 1.00 51.59 102 SER A O 1
ATOM 820 N N . SER A 1 103 ? 1.120 -2.335 -23.792 1.00 53.56 103 SER A N 1
ATOM 821 C CA . SER A 1 103 ? 2.558 -2.060 -23.713 1.00 53.56 103 SER A CA 1
ATOM 822 C C . SER A 1 103 ? 3.092 -1.752 -25.112 1.00 53.56 103 SER A C 1
ATOM 824 O O . SER A 1 103 ? 3.692 -2.608 -25.753 1.00 53.56 103 SER A O 1
ATOM 826 N N . GLY A 1 104 ? 2.868 -0.532 -25.603 1.00 43.53 104 GLY A N 1
ATOM 827 C CA . GLY A 1 104 ? 3.516 -0.071 -26.830 1.00 43.53 104 GLY A CA 1
ATOM 828 C C . GLY A 1 104 ? 2.746 0.985 -27.611 1.00 43.53 104 GLY A C 1
ATOM 829 O O . GLY A 1 104 ? 1.729 0.697 -28.227 1.00 43.53 104 GLY A O 1
ATOM 830 N N . ARG A 1 105 ? 3.307 2.201 -27.638 1.00 41.19 105 ARG A N 1
ATOM 831 C CA . ARG A 1 105 ? 3.227 3.182 -28.739 1.00 41.19 105 ARG A CA 1
ATOM 832 C C . ARG A 1 105 ? 1.863 3.296 -29.435 1.00 41.19 105 ARG A C 1
ATOM 834 O O . ARG A 1 105 ? 1.778 3.108 -30.644 1.00 41.19 105 ARG A O 1
ATOM 841 N N . THR A 1 106 ? 0.825 3.700 -28.712 1.00 33.72 106 THR A N 1
ATOM 842 C CA . THR A 1 106 ? -0.365 4.259 -29.366 1.00 33.72 106 THR A CA 1
ATOM 843 C C . THR A 1 106 ? -0.429 5.744 -29.067 1.00 33.72 106 THR A C 1
ATOM 845 O O . THR A 1 106 ? -0.403 6.171 -27.917 1.00 33.72 106 THR A O 1
ATOM 848 N N . MET A 1 107 ? -0.415 6.517 -30.147 1.00 42.34 107 MET A N 1
ATOM 849 C CA . MET A 1 107 ? -0.539 7.964 -30.178 1.00 42.34 107 MET A CA 1
ATOM 850 C C . MET A 1 107 ? -1.873 8.354 -29.514 1.00 42.34 107 MET A C 1
ATOM 852 O O . MET A 1 107 ? -2.926 8.252 -30.135 1.00 42.34 107 MET A O 1
ATOM 856 N N . LEU A 1 108 ? -1.834 8.730 -28.236 1.00 37.97 108 LEU A N 1
ATOM 857 C CA . LEU A 1 108 ? -2.981 9.236 -27.479 1.00 37.97 108 LEU A CA 1
ATOM 858 C C . LEU A 1 108 ? -2.799 10.736 -27.239 1.00 37.97 108 LEU A C 1
ATOM 860 O O . LEU A 1 108 ? -1.672 11.224 -27.135 1.00 37.97 108 LEU A O 1
ATOM 864 N N . GLY A 1 109 ? -3.918 11.463 -27.224 1.00 43.41 109 GLY A N 1
ATOM 865 C CA . GLY A 1 109 ? -3.968 12.920 -27.148 1.00 43.41 109 GLY A CA 1
ATOM 866 C C . GLY A 1 109 ? -3.083 13.489 -26.036 1.00 43.41 109 GLY A C 1
ATOM 867 O O . GLY A 1 109 ? -2.919 12.904 -24.966 1.00 43.41 109 GLY A O 1
ATOM 868 N N . SER A 1 110 ? -2.495 14.649 -26.309 1.00 53.12 110 SER A N 1
ATOM 869 C CA . SER A 1 110 ? -1.492 15.330 -25.482 1.00 53.12 110 SER A CA 1
ATOM 870 C C . SER A 1 110 ? -1.905 15.595 -24.024 1.00 53.12 110 SER A C 1
ATOM 872 O O . SER A 1 110 ? -1.031 15.831 -23.196 1.00 53.12 110 SER A O 1
ATOM 874 N N . GLU A 1 111 ? -3.196 15.525 -23.681 1.00 50.00 111 GLU A N 1
ATOM 875 C CA . GLU A 1 111 ? -3.678 15.682 -22.299 1.00 50.00 111 GLU A CA 1
ATOM 876 C C . GLU A 1 111 ? -3.665 14.372 -21.486 1.00 50.00 111 GLU A C 1
ATOM 878 O O . GLU A 1 111 ? -3.247 14.386 -20.328 1.00 50.00 111 GLU A O 1
ATOM 883 N N . GLU A 1 112 ? -4.018 13.222 -22.076 1.00 52.19 112 GLU A N 1
ATOM 884 C CA . GLU A 1 112 ? -4.003 11.927 -21.365 1.00 52.19 112 GLU A CA 1
ATOM 885 C C . GLU A 1 112 ? -2.574 11.398 -21.158 1.00 52.19 112 GLU A C 1
ATOM 887 O O . GLU A 1 112 ? -2.267 10.761 -20.149 1.00 52.19 112 GLU A O 1
ATOM 892 N N . THR A 1 113 ? -1.662 11.718 -22.080 1.00 60.16 113 THR A N 1
ATOM 893 C CA . THR A 1 113 ? -0.240 11.355 -21.966 1.00 60.16 113 THR A CA 1
ATOM 894 C C . THR A 1 113 ? 0.466 12.144 -20.865 1.00 60.16 113 THR A C 1
ATOM 896 O O . THR A 1 113 ? 1.217 11.556 -20.089 1.00 60.16 113 THR A O 1
ATOM 899 N N . LEU A 1 114 ? 0.170 13.442 -20.722 1.00 61.38 114 LEU A N 1
ATOM 900 C CA . LEU A 1 114 ? 0.660 14.251 -19.604 1.00 61.38 114 LEU A CA 1
ATOM 901 C C . LEU A 1 114 ? 0.137 13.729 -18.267 1.00 61.38 114 LEU A C 1
ATOM 903 O O . LEU A 1 114 ? 0.923 13.552 -17.342 1.00 61.38 114 LEU A O 1
ATOM 907 N N . GLN A 1 115 ? -1.158 13.421 -18.165 1.00 66.19 115 GLN A N 1
ATOM 908 C CA . GLN A 1 115 ? -1.722 12.873 -16.931 1.00 66.19 115 GLN A CA 1
ATOM 909 C C . GLN A 1 115 ? -1.112 11.511 -16.571 1.00 66.19 115 GLN A C 1
ATOM 911 O O . GLN A 1 115 ? -0.826 11.270 -15.398 1.00 66.19 115 GLN A O 1
ATOM 916 N N . SER A 1 116 ? -0.867 10.640 -17.554 1.00 63.59 116 SER A N 1
ATOM 917 C CA . SER A 1 116 ? -0.217 9.342 -17.336 1.00 63.59 116 SER A CA 1
ATOM 918 C C . SER A 1 116 ? 1.228 9.494 -16.861 1.00 63.59 116 SER A C 1
ATOM 920 O O . SER A 1 116 ? 1.624 8.833 -15.905 1.00 63.59 116 SER A O 1
ATOM 922 N N . VAL A 1 117 ? 2.009 10.376 -17.493 1.00 67.38 117 VAL A N 1
ATOM 923 C CA . VAL A 1 117 ? 3.406 10.634 -17.107 1.00 67.38 117 VAL A CA 1
ATOM 924 C C . VAL A 1 117 ? 3.470 11.292 -15.730 1.00 67.38 117 VAL A C 1
ATOM 926 O O . VAL A 1 117 ? 4.253 10.868 -14.888 1.00 67.38 117 VAL A O 1
ATOM 929 N N . LEU A 1 118 ? 2.604 12.269 -15.451 1.00 69.50 118 LEU A N 1
ATOM 930 C CA . LEU A 1 118 ? 2.519 12.908 -14.136 1.00 69.50 118 LEU A CA 1
ATOM 931 C C . LEU A 1 118 ? 2.080 11.924 -13.049 1.00 69.50 118 LEU A C 1
ATOM 933 O O . LEU A 1 118 ? 2.620 11.955 -11.948 1.00 69.50 118 LEU A O 1
ATOM 937 N N . SER A 1 119 ? 1.142 11.025 -13.358 1.00 66.62 119 SER A N 1
ATOM 938 C CA . SER A 1 119 ? 0.731 9.965 -12.432 1.00 66.62 119 SER A CA 1
ATOM 939 C C . SER A 1 119 ? 1.881 8.999 -12.172 1.00 66.62 119 SER A C 1
ATOM 941 O O . SER A 1 119 ? 2.130 8.653 -11.024 1.00 66.62 119 SER A O 1
ATOM 943 N N . GLN A 1 120 ? 2.618 8.602 -13.209 1.00 70.56 120 GLN A N 1
ATOM 944 C CA . GLN A 1 120 ? 3.783 7.733 -13.074 1.00 70.56 120 GLN A CA 1
ATOM 945 C C . GLN A 1 120 ? 4.874 8.375 -12.207 1.00 70.56 120 GLN A C 1
ATOM 947 O O . GLN A 1 120 ? 5.308 7.754 -11.241 1.00 70.56 120 GLN A O 1
ATOM 952 N N . VAL A 1 121 ? 5.240 9.631 -12.478 1.00 72.94 121 VAL A N 1
ATOM 953 C CA . VAL A 1 121 ? 6.217 10.384 -11.672 1.00 72.94 121 VAL A CA 1
ATOM 954 C C . VAL A 1 121 ? 5.732 10.535 -10.230 1.00 72.94 121 VAL A C 1
ATOM 956 O O . VAL A 1 121 ? 6.511 10.372 -9.296 1.00 72.94 121 VAL A O 1
ATOM 959 N N . PHE A 1 122 ? 4.437 10.793 -10.022 1.00 70.94 122 PHE A N 1
ATOM 960 C CA . PHE A 1 122 ? 3.847 10.855 -8.686 1.00 70.94 122 PHE A CA 1
ATOM 961 C C . PHE A 1 122 ? 3.910 9.504 -7.956 1.00 70.94 122 PHE A C 1
ATOM 963 O O . PHE A 1 122 ? 4.174 9.466 -6.756 1.00 70.94 122 PHE A O 1
ATOM 970 N N . PHE A 1 123 ? 3.693 8.386 -8.650 1.00 69.56 123 PHE A N 1
ATOM 971 C CA . PHE A 1 123 ? 3.781 7.058 -8.045 1.00 69.56 123 PHE A CA 1
ATOM 972 C C . PHE A 1 123 ? 5.224 6.642 -7.744 1.00 69.56 123 PHE A C 1
ATOM 974 O O . PHE A 1 123 ? 5.471 6.111 -6.665 1.00 69.56 123 PHE A O 1
ATOM 981 N N . GLU A 1 124 ? 6.171 6.925 -8.636 1.00 71.31 124 GLU A N 1
ATOM 982 C CA . GLU A 1 124 ? 7.606 6.688 -8.414 1.00 71.31 124 GLU A CA 1
ATOM 983 C C . GLU A 1 124 ? 8.136 7.552 -7.257 1.00 71.31 124 GLU A C 1
ATOM 985 O O . GLU A 1 124 ? 8.837 7.052 -6.374 1.00 71.31 124 GLU A O 1
ATOM 990 N N . PHE A 1 125 ? 7.675 8.805 -7.164 1.00 76.19 125 PHE A N 1
ATOM 991 C CA . PHE A 1 125 ? 7.882 9.670 -6.001 1.00 76.19 125 PHE A CA 1
ATOM 992 C C . PHE A 1 125 ? 7.350 9.040 -4.702 1.00 76.19 125 PHE A C 1
ATOM 994 O O . PHE A 1 125 ? 8.050 9.006 -3.685 1.00 76.19 125 PHE A O 1
ATOM 1001 N N . MET A 1 126 ? 6.121 8.515 -4.723 1.00 67.94 126 MET A N 1
ATOM 1002 C CA . MET A 1 126 ? 5.505 7.871 -3.558 1.00 67.94 126 MET A CA 1
ATOM 1003 C C . MET A 1 126 ? 6.215 6.568 -3.152 1.00 67.94 126 MET A C 1
ATOM 1005 O O . MET A 1 126 ? 6.289 6.280 -1.955 1.00 67.94 126 MET A O 1
ATOM 1009 N N . ASP A 1 127 ? 6.768 5.820 -4.111 1.00 67.25 127 ASP A N 1
ATOM 1010 C CA . ASP A 1 127 ? 7.559 4.601 -3.878 1.00 67.25 127 ASP A CA 1
ATOM 1011 C C . ASP A 1 127 ? 9.009 4.905 -3.435 1.00 67.25 127 ASP A C 1
ATOM 1013 O O . ASP A 1 127 ? 9.702 4.020 -2.930 1.00 67.25 127 ASP A O 1
ATOM 1017 N N . GLY A 1 128 ? 9.441 6.171 -3.506 1.00 64.44 128 GLY A N 1
ATOM 1018 C CA . GLY A 1 128 ? 10.724 6.643 -2.981 1.00 64.44 128 GLY A CA 1
ATOM 1019 C C . GLY A 1 128 ? 11.882 6.623 -3.975 1.00 64.44 128 GLY A C 1
ATOM 1020 O O . GLY A 1 128 ? 13.031 6.643 -3.538 1.00 64.44 128 GLY A O 1
ATOM 1021 N N . ASP A 1 129 ? 11.592 6.587 -5.274 1.00 71.12 129 ASP A N 1
ATOM 1022 C CA . ASP A 1 129 ? 12.595 6.699 -6.331 1.00 71.12 129 ASP A CA 1
ATOM 1023 C C . ASP A 1 129 ? 12.807 8.178 -6.699 1.00 71.12 129 ASP A C 1
ATOM 1025 O O . ASP A 1 129 ? 12.093 8.769 -7.514 1.00 71.12 129 ASP A O 1
ATOM 1029 N N . PHE A 1 130 ? 13.769 8.812 -6.026 1.00 70.69 130 PHE A N 1
ATOM 1030 C CA . PHE A 1 130 ? 14.099 10.226 -6.231 1.00 70.69 130 PHE A CA 1
ATOM 1031 C C . PHE A 1 130 ? 15.029 10.452 -7.427 1.00 70.69 130 PHE A C 1
ATOM 1033 O O . PHE A 1 130 ? 15.172 11.594 -7.873 1.00 70.69 130 PHE A O 1
ATOM 1040 N N . ASP A 1 131 ? 15.610 9.390 -7.995 1.00 71.75 131 ASP A N 1
ATOM 1041 C CA . ASP A 1 131 ? 16.490 9.496 -9.159 1.00 71.75 131 ASP A CA 1
ATOM 1042 C C . ASP A 1 131 ? 15.704 9.969 -10.384 1.00 71.75 131 ASP A C 1
ATOM 1044 O O . ASP A 1 131 ? 16.196 10.781 -11.169 1.00 71.75 131 ASP A O 1
ATOM 1048 N N . VAL A 1 132 ? 14.441 9.554 -10.514 1.00 70.88 132 VAL A N 1
ATOM 1049 C CA . VAL A 1 132 ? 13.549 10.031 -11.581 1.00 70.88 132 VAL A CA 1
ATOM 1050 C C . VAL A 1 132 ? 13.248 11.522 -11.431 1.00 70.88 132 VAL A C 1
ATOM 1052 O O . VAL A 1 132 ? 13.302 12.266 -12.411 1.00 70.88 132 VAL A O 1
ATOM 1055 N N . ILE A 1 133 ? 12.998 11.989 -10.205 1.00 71.19 133 ILE A N 1
ATOM 1056 C CA . ILE A 1 133 ? 12.723 13.405 -9.913 1.00 71.19 133 ILE A CA 1
ATOM 1057 C C . ILE A 1 133 ? 13.966 14.247 -10.197 1.00 71.19 133 ILE A C 1
ATOM 1059 O O . ILE A 1 133 ? 13.881 15.278 -10.866 1.00 71.19 133 ILE A O 1
ATOM 1063 N N . ARG A 1 134 ? 15.139 13.773 -9.767 1.00 74.62 134 ARG A N 1
ATOM 1064 C CA . ARG A 1 134 ? 16.433 14.409 -10.030 1.00 74.62 134 ARG A CA 1
ATOM 1065 C C . ARG A 1 134 ? 16.729 14.474 -11.527 1.00 74.62 134 ARG A C 1
ATOM 1067 O O . ARG A 1 134 ? 17.102 15.528 -12.039 1.00 74.62 134 ARG A O 1
ATOM 1074 N N . ASN A 1 135 ? 16.498 13.384 -12.254 1.00 76.75 135 ASN A N 1
ATOM 1075 C CA . ASN A 1 135 ? 16.670 13.334 -13.704 1.00 76.75 135 ASN A CA 1
ATOM 1076 C C . ASN A 1 135 ? 15.678 14.248 -14.432 1.00 76.75 135 ASN A C 1
ATOM 1078 O O . ASN A 1 135 ? 16.061 14.900 -15.405 1.00 76.75 135 ASN A O 1
ATOM 1082 N N . MET A 1 136 ? 14.438 14.367 -13.950 1.00 72.62 136 MET A N 1
ATOM 1083 C CA . MET A 1 136 ? 13.448 15.302 -14.488 1.00 72.62 136 MET A CA 1
ATOM 1084 C C . MET A 1 136 ? 13.884 16.755 -14.278 1.00 72.62 136 MET A C 1
ATOM 1086 O O . MET A 1 136 ? 13.908 17.528 -15.236 1.00 72.62 136 MET A O 1
ATOM 1090 N N . ILE A 1 137 ? 14.301 17.110 -13.061 1.00 76.12 137 ILE A N 1
ATOM 1091 C CA . ILE A 1 137 ? 14.807 18.448 -12.725 1.00 76.12 137 ILE A CA 1
ATOM 1092 C C . ILE A 1 137 ? 16.029 18.790 -13.588 1.00 76.12 137 ILE A C 1
ATOM 1094 O O . ILE A 1 137 ? 16.084 19.865 -14.186 1.00 76.12 137 ILE A O 1
ATOM 1098 N N . ASN A 1 138 ? 16.964 17.852 -13.742 1.00 76.19 138 ASN A N 1
ATOM 1099 C CA . ASN A 1 138 ? 18.145 18.027 -14.588 1.00 76.19 138 ASN A CA 1
ATOM 1100 C C . ASN A 1 138 ? 17.789 18.159 -16.075 1.00 76.19 138 ASN A C 1
ATOM 1102 O O . ASN A 1 138 ? 18.372 18.976 -16.786 1.00 76.19 138 ASN A O 1
ATOM 1106 N N . THR A 1 139 ? 16.797 17.410 -16.556 1.00 75.38 139 THR A N 1
ATOM 1107 C CA . THR A 1 139 ? 16.304 17.521 -17.938 1.00 75.38 139 THR A CA 1
ATOM 1108 C C . THR A 1 139 ? 15.650 18.882 -18.180 1.00 75.38 139 THR A C 1
ATOM 1110 O O . THR A 1 139 ? 15.913 19.522 -19.200 1.00 75.38 139 THR A O 1
ATOM 1113 N N . MET A 1 140 ? 14.862 19.380 -17.222 1.00 69.94 140 MET A N 1
ATOM 1114 C CA . MET A 1 140 ? 14.279 20.724 -17.271 1.00 69.94 140 MET A CA 1
ATOM 1115 C C . MET A 1 140 ? 15.351 21.819 -17.238 1.00 69.94 140 MET A C 1
ATOM 1117 O O . MET A 1 140 ? 15.227 22.803 -17.961 1.00 69.94 140 MET A O 1
ATOM 1121 N N . ASN A 1 141 ? 16.421 21.629 -16.462 1.00 73.94 141 ASN A N 1
ATOM 1122 C CA . ASN A 1 141 ? 17.559 22.550 -16.380 1.00 73.94 141 ASN A CA 1
ATOM 1123 C C . ASN A 1 141 ? 18.362 22.609 -17.700 1.00 73.94 141 ASN A C 1
ATOM 1125 O O . ASN A 1 141 ? 18.824 23.669 -18.120 1.00 73.94 141 ASN A O 1
ATOM 1129 N N . ASN A 1 142 ? 18.475 21.471 -18.396 1.00 73.81 142 ASN A N 1
ATOM 1130 C CA . ASN A 1 142 ? 19.205 21.338 -19.662 1.00 73.81 142 ASN A CA 1
ATOM 1131 C C . ASN A 1 142 ? 18.384 21.720 -20.908 1.00 73.81 142 ASN A C 1
ATOM 1133 O O . ASN A 1 142 ? 18.950 21.878 -21.992 1.00 73.81 142 ASN A O 1
ATOM 1137 N N . THR A 1 143 ? 17.062 21.872 -20.787 1.00 75.69 143 THR A N 1
ATOM 1138 C CA . THR A 1 143 ? 16.204 22.281 -21.908 1.00 75.69 143 THR A CA 1
ATOM 1139 C C . THR A 1 143 ? 16.379 23.781 -22.163 1.00 75.69 143 THR A C 1
ATOM 1141 O O . THR A 1 143 ? 16.319 24.589 -21.238 1.00 75.69 143 THR A O 1
ATOM 1144 N N . ALA A 1 144 ? 16.625 24.176 -23.417 1.00 47.72 144 ALA A N 1
ATOM 1145 C CA . ALA A 1 144 ? 16.931 25.558 -23.791 1.00 47.72 144 ALA A CA 1
ATOM 1146 C C . ALA A 1 144 ? 15.790 26.522 -23.392 1.00 47.72 144 ALA A C 1
ATOM 1148 O O . ALA A 1 144 ? 14.745 26.554 -24.035 1.00 47.72 144 ALA A O 1
ATOM 1149 N N . GLY A 1 145 ? 16.003 27.291 -22.317 1.00 61.50 145 GLY A N 1
ATOM 1150 C CA . GLY A 1 145 ? 15.011 28.194 -21.708 1.00 61.50 145 GLY A CA 1
ATOM 1151 C C . GLY A 1 145 ? 14.565 27.807 -20.289 1.00 61.50 145 GLY A C 1
ATOM 1152 O O . GLY A 1 145 ? 13.748 28.513 -19.702 1.00 61.50 145 GLY A O 1
ATOM 1153 N N . GLY A 1 146 ? 15.087 26.708 -19.740 1.00 61.56 146 GLY A N 1
ATOM 1154 C CA . GLY A 1 146 ? 14.755 26.194 -18.413 1.00 61.56 146 GLY A CA 1
ATOM 1155 C C . GLY A 1 146 ? 15.324 26.997 -17.240 1.00 61.56 146 GLY A C 1
ATOM 1156 O O . GLY A 1 146 ? 16.302 27.739 -17.357 1.00 61.56 146 GLY A O 1
ATOM 1157 N N . VAL A 1 147 ? 14.688 26.825 -16.078 1.00 60.78 147 VAL A N 1
ATOM 1158 C CA . VAL A 1 147 ? 15.118 27.402 -14.799 1.00 60.78 147 VAL A CA 1
ATOM 1159 C C . VAL A 1 147 ? 16.463 26.787 -14.414 1.00 60.78 147 VAL A C 1
ATOM 1161 O O . VAL A 1 147 ? 16.547 25.587 -14.160 1.00 60.78 147 VAL A O 1
ATOM 1164 N N . ARG A 1 148 ? 17.510 27.616 -14.347 1.00 66.44 148 ARG A N 1
ATOM 1165 C CA . ARG A 1 148 ? 18.833 27.214 -13.858 1.00 66.44 148 ARG A CA 1
ATOM 1166 C C . ARG A 1 148 ? 18.825 27.048 -12.346 1.00 66.44 148 ARG A C 1
ATOM 1168 O O . ARG A 1 148 ? 19.231 27.948 -11.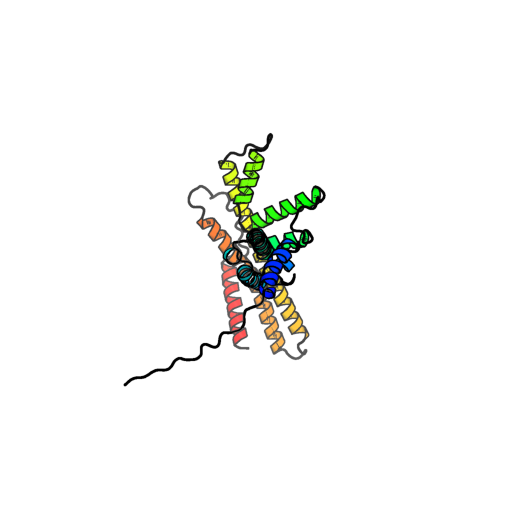617 1.00 66.44 148 ARG A O 1
ATOM 1175 N N . LEU A 1 149 ? 18.313 25.914 -11.884 1.00 74.88 149 LEU A N 1
ATOM 1176 C CA . LEU A 1 149 ? 18.372 25.532 -10.479 1.00 74.88 149 LEU A CA 1
ATOM 1177 C C . LEU A 1 149 ? 19.816 25.127 -10.152 1.00 74.88 149 LEU A C 1
ATOM 1179 O O . LEU A 1 149 ? 20.392 24.277 -10.831 1.00 74.88 149 LEU A O 1
ATOM 1183 N N . GLY A 1 150 ? 20.416 25.786 -9.160 1.00 77.31 150 GLY A N 1
ATOM 1184 C CA . GLY A 1 150 ? 21.700 25.368 -8.594 1.00 77.31 150 GLY A CA 1
ATOM 1185 C C . GLY A 1 150 ? 21.532 24.118 -7.729 1.00 77.31 150 GLY A C 1
ATOM 1186 O O . GLY A 1 150 ? 20.435 23.868 -7.232 1.00 77.31 150 GLY A O 1
ATOM 1187 N N . GLU A 1 151 ? 22.614 23.364 -7.526 1.00 77.69 151 GLU A N 1
ATOM 1188 C CA . GLU A 1 151 ? 22.607 22.098 -6.770 1.00 77.69 151 GLU A CA 1
ATOM 1189 C C . GLU A 1 151 ? 22.001 22.253 -5.363 1.00 77.69 151 GLU A C 1
ATOM 1191 O O . GLU A 1 151 ? 21.227 21.408 -4.924 1.00 77.69 151 GLU A O 1
ATOM 1196 N N . ASP A 1 152 ? 22.245 23.387 -4.701 1.00 78.12 152 ASP A N 1
ATOM 1197 C CA . ASP A 1 152 ? 21.680 23.693 -3.380 1.00 78.12 152 ASP A CA 1
ATOM 1198 C C . ASP A 1 152 ? 20.143 23.749 -3.398 1.00 78.12 152 ASP A C 1
ATOM 1200 O O . ASP A 1 152 ? 19.474 23.274 -2.481 1.00 78.12 152 ASP A O 1
ATOM 1204 N N . VAL A 1 153 ? 19.562 24.306 -4.466 1.00 78.62 153 VAL A N 1
ATOM 1205 C CA . VAL A 1 153 ? 18.104 24.402 -4.630 1.00 78.62 153 VAL A CA 1
ATOM 1206 C C . VAL A 1 153 ? 17.518 23.030 -4.949 1.00 78.62 153 VAL A C 1
ATOM 1208 O O . VAL A 1 153 ? 16.437 22.704 -4.470 1.00 78.62 153 VAL A O 1
ATOM 1211 N N . ILE A 1 154 ? 18.240 22.208 -5.716 1.00 78.12 154 ILE A N 1
ATOM 1212 C CA . ILE A 1 154 ? 17.854 20.819 -5.996 1.00 78.12 154 ILE A CA 1
ATOM 1213 C C . ILE A 1 154 ? 17.833 20.010 -4.692 1.00 78.12 154 ILE A C 1
ATOM 1215 O O . ILE A 1 154 ? 16.856 19.308 -4.441 1.00 78.12 154 ILE A O 1
ATOM 1219 N N . GLY A 1 155 ? 18.836 20.186 -3.825 1.00 77.75 155 GLY A N 1
ATOM 1220 C CA . GLY A 1 155 ? 18.877 19.567 -2.497 1.00 77.75 155 GLY A CA 1
ATOM 1221 C C . GLY A 1 155 ? 17.714 19.993 -1.594 1.00 77.75 155 GLY A C 1
ATOM 1222 O O . GLY A 1 155 ? 17.064 19.141 -0.992 1.00 77.75 155 GLY A O 1
ATOM 1223 N N . MET A 1 156 ? 17.375 21.288 -1.556 1.00 80.06 156 MET A N 1
ATOM 1224 C CA . MET A 1 156 ? 16.198 21.766 -0.808 1.00 80.06 156 MET A CA 1
ATOM 1225 C C . MET A 1 156 ? 14.892 21.186 -1.356 1.00 80.06 156 MET A C 1
ATOM 1227 O O . MET A 1 156 ? 14.008 20.803 -0.592 1.00 80.06 156 MET A O 1
ATOM 1231 N N . ILE A 1 157 ? 14.757 21.122 -2.682 1.00 78.25 157 ILE A N 1
ATOM 1232 C CA . ILE A 1 157 ? 13.586 20.547 -3.346 1.00 78.25 157 ILE A CA 1
ATOM 1233 C C . ILE A 1 157 ? 13.454 19.061 -2.988 1.00 78.25 157 ILE A C 1
ATOM 1235 O O . ILE A 1 157 ? 12.359 18.617 -2.648 1.00 78.25 157 ILE A O 1
ATOM 1239 N N . GLU A 1 158 ? 14.552 18.306 -3.003 1.00 75.31 158 GLU A N 1
ATOM 1240 C CA . GLU A 1 158 ? 14.578 16.899 -2.594 1.00 75.31 158 GLU A CA 1
ATOM 1241 C C . GLU A 1 158 ? 14.158 16.722 -1.128 1.00 75.31 158 GLU A C 1
ATOM 1243 O O . GLU A 1 158 ? 13.306 15.883 -0.829 1.00 75.31 158 GLU A O 1
ATOM 1248 N N . GLU A 1 159 ? 14.660 17.566 -0.222 1.00 78.38 159 GLU A N 1
ATOM 1249 C CA . GLU A 1 159 ? 14.258 17.549 1.187 1.00 78.38 159 GLU A CA 1
ATOM 1250 C C . GLU A 1 159 ? 12.765 17.879 1.365 1.00 78.38 159 GLU A C 1
ATOM 1252 O O . GLU A 1 159 ? 12.051 17.201 2.111 1.00 78.38 159 GLU A O 1
ATOM 1257 N N . MET A 1 160 ? 12.249 18.873 0.636 1.00 78.56 160 MET A N 1
ATOM 1258 C CA . MET A 1 160 ? 10.819 19.197 0.640 1.00 78.56 160 MET A CA 1
ATOM 1259 C C . MET A 1 160 ? 9.969 18.034 0.130 1.00 78.56 160 MET A C 1
ATOM 1261 O O . MET A 1 160 ? 8.927 17.726 0.712 1.00 78.56 160 MET A O 1
ATOM 1265 N N . PHE A 1 161 ? 10.413 17.367 -0.934 1.00 77.50 161 PHE A N 1
ATOM 1266 C CA . PHE A 1 161 ? 9.741 16.194 -1.477 1.00 77.50 161 PHE A CA 1
ATOM 1267 C C . PHE A 1 161 ? 9.751 15.029 -0.481 1.00 77.50 161 PHE A C 1
ATOM 1269 O O . PHE A 1 161 ? 8.716 14.390 -0.281 1.00 77.50 161 PHE A O 1
ATOM 1276 N N . LEU A 1 162 ? 10.865 14.791 0.213 1.00 75.19 162 LEU A N 1
ATOM 1277 C CA . LEU A 1 162 ? 10.951 13.786 1.275 1.00 75.19 162 LEU A CA 1
ATOM 1278 C C . LEU A 1 162 ? 9.961 14.068 2.414 1.00 75.19 162 LEU A C 1
ATOM 1280 O O . LEU A 1 162 ? 9.231 13.157 2.819 1.00 75.19 162 LEU A O 1
ATOM 1284 N N . ARG A 1 163 ? 9.878 15.324 2.874 1.00 75.94 163 ARG A N 1
ATOM 1285 C CA . ARG A 1 163 ? 8.906 15.760 3.895 1.00 75.94 163 ARG A CA 1
ATOM 1286 C C . ARG A 1 163 ? 7.464 15.585 3.408 1.00 75.94 163 ARG A C 1
ATOM 1288 O O . ARG A 1 163 ? 6.628 15.040 4.125 1.00 75.94 163 ARG A O 1
ATOM 1295 N N . LEU A 1 164 ? 7.167 15.972 2.166 1.00 79.19 164 LEU A N 1
ATOM 1296 C CA . LEU A 1 164 ? 5.835 15.802 1.577 1.00 79.19 164 LEU A CA 1
ATOM 1297 C C . LEU A 1 164 ? 5.432 14.323 1.497 1.00 79.19 164 LEU A C 1
ATOM 1299 O O . LEU A 1 164 ? 4.310 13.968 1.862 1.00 79.19 164 LEU A O 1
ATOM 1303 N N . ARG A 1 165 ? 6.346 13.450 1.059 1.00 78.38 165 ARG A N 1
ATOM 1304 C CA . ARG A 1 165 ? 6.117 12.000 0.997 1.00 78.38 165 ARG A CA 1
ATOM 1305 C C . ARG A 1 165 ? 5.813 11.434 2.379 1.00 78.38 165 ARG A C 1
ATOM 1307 O O . ARG A 1 165 ? 4.895 10.629 2.513 1.00 78.38 165 ARG A O 1
ATOM 1314 N N . PHE A 1 166 ? 6.574 11.850 3.388 1.00 75.19 166 PHE A N 1
ATOM 1315 C CA . PHE A 1 166 ? 6.368 11.422 4.768 1.00 75.19 166 PHE A CA 1
ATOM 1316 C C . PHE A 1 166 ? 4.951 11.754 5.248 1.00 75.19 166 PHE A C 1
ATOM 1318 O O . PHE A 1 166 ? 4.227 10.854 5.671 1.00 75.19 166 PHE A O 1
ATOM 1325 N N . ILE A 1 167 ? 4.506 12.999 5.046 1.00 76.31 167 ILE A N 1
ATOM 1326 C CA . ILE A 1 167 ? 3.145 13.435 5.393 1.00 76.31 167 ILE A CA 1
ATOM 1327 C C . ILE A 1 167 ? 2.095 12.615 4.635 1.00 76.31 167 ILE A C 1
ATOM 1329 O O . ILE A 1 167 ? 1.146 12.116 5.237 1.00 76.31 167 ILE A O 1
ATOM 1333 N N . LEU A 1 168 ? 2.260 12.424 3.322 1.00 75.31 168 LEU A N 1
ATOM 1334 C CA . LEU A 1 168 ? 1.315 11.650 2.509 1.00 75.31 168 LEU A CA 1
ATOM 1335 C C . LEU A 1 168 ? 1.233 10.180 2.947 1.00 75.31 168 LEU A C 1
ATOM 1337 O O . LEU A 1 168 ? 0.143 9.599 2.971 1.00 75.31 168 LEU A O 1
ATOM 1341 N N . HIS A 1 169 ? 2.364 9.576 3.315 1.00 75.38 169 HIS A N 1
ATOM 1342 C CA . HIS A 1 169 ? 2.406 8.210 3.827 1.00 75.38 169 HIS A CA 1
ATOM 1343 C C . HIS A 1 169 ? 1.726 8.102 5.197 1.00 75.38 169 HIS A C 1
ATOM 1345 O O . HIS A 1 169 ? 0.908 7.199 5.398 1.00 75.38 169 HIS A O 1
ATOM 1351 N N . GLY A 1 170 ? 1.989 9.061 6.091 1.00 74.25 170 GLY A N 1
ATOM 1352 C CA . GLY A 1 170 ? 1.282 9.212 7.361 1.00 74.25 170 GLY A CA 1
ATOM 1353 C C . GLY A 1 170 ? -0.226 9.311 7.137 1.00 74.25 170 GLY A C 1
ATOM 1354 O O . GLY A 1 170 ? -0.985 8.487 7.645 1.00 74.25 170 GLY A O 1
ATOM 1355 N N . CYS A 1 171 ? -0.685 10.219 6.266 1.00 74.50 171 CYS A N 1
ATOM 1356 C CA . CYS A 1 171 ? -2.102 10.365 5.909 1.00 74.50 171 CYS A CA 1
ATOM 1357 C C . CYS A 1 171 ? -2.731 9.055 5.418 1.00 74.50 171 CYS A C 1
ATOM 1359 O O . CYS A 1 171 ? -3.824 8.695 5.861 1.00 74.50 171 CYS A O 1
ATOM 1361 N N . LYS A 1 172 ? -2.049 8.314 4.535 1.00 78.69 172 LYS A N 1
ATOM 1362 C CA . LYS A 1 172 ? -2.526 7.004 4.065 1.00 78.69 172 LYS A CA 1
ATOM 1363 C C . LYS A 1 172 ? -2.670 6.020 5.227 1.00 78.69 172 LYS A C 1
ATOM 1365 O O . LYS A 1 172 ? -3.698 5.351 5.323 1.00 78.69 172 LYS A O 1
ATOM 1370 N N . LYS A 1 173 ? -1.681 5.963 6.123 1.00 77.25 173 LYS A N 1
ATOM 1371 C CA . LYS A 1 173 ? -1.706 5.115 7.320 1.00 77.25 173 LYS A CA 1
ATOM 1372 C C . LYS A 1 173 ? -2.874 5.483 8.240 1.00 77.25 173 LYS A C 1
ATOM 1374 O O . LYS A 1 173 ? -3.662 4.601 8.588 1.00 77.25 173 LYS A O 1
ATOM 1379 N N . TYR A 1 174 ? -3.066 6.768 8.543 1.00 76.12 174 TYR A N 1
ATOM 1380 C CA . TYR A 1 174 ? -4.202 7.249 9.337 1.00 76.12 174 TYR A CA 1
ATOM 1381 C C . TYR A 1 174 ? -5.544 6.894 8.691 1.00 76.12 174 TYR A C 1
ATOM 1383 O O . TYR A 1 174 ? -6.429 6.384 9.375 1.00 76.12 174 TYR A O 1
ATOM 1391 N N . MET A 1 175 ? -5.691 7.078 7.375 1.00 78.06 175 MET A N 1
ATOM 1392 C CA . MET A 1 175 ? -6.917 6.692 6.671 1.00 78.06 175 MET A CA 1
ATOM 1393 C C . MET A 1 175 ? -7.187 5.189 6.755 1.00 78.06 175 MET A C 1
ATOM 1395 O O . MET A 1 175 ? -8.320 4.799 7.028 1.00 78.06 175 MET A O 1
ATOM 1399 N N . THR A 1 176 ? -6.169 4.339 6.579 1.00 78.31 176 THR A N 1
ATOM 1400 C CA . THR A 1 176 ? -6.347 2.883 6.715 1.00 78.31 176 THR A CA 1
ATOM 1401 C C . THR A 1 176 ? -6.725 2.466 8.135 1.00 78.31 176 THR A C 1
ATOM 1403 O O . THR A 1 176 ? -7.600 1.619 8.299 1.00 78.31 176 THR A O 1
ATOM 1406 N N . LEU A 1 177 ? -6.132 3.097 9.156 1.00 80.69 177 LEU A N 1
ATOM 1407 C CA . LEU A 1 177 ? -6.483 2.859 10.557 1.00 80.69 177 LEU A CA 1
ATOM 1408 C C . LEU A 1 177 ? -7.930 3.265 10.836 1.00 80.69 177 LEU A C 1
ATOM 1410 O O . LEU A 1 177 ? -8.696 2.474 11.372 1.00 80.69 177 LEU A O 1
ATOM 1414 N N . VAL A 1 178 ? -8.333 4.472 10.435 1.00 79.31 178 VAL A N 1
ATOM 1415 C CA . VAL A 1 178 ? -9.713 4.941 10.626 1.00 79.31 178 VAL A CA 1
ATOM 1416 C C . VAL A 1 178 ? -10.700 4.034 9.894 1.00 79.31 178 VAL A C 1
ATOM 1418 O O . VAL A 1 178 ? -11.717 3.661 10.472 1.00 79.31 178 VAL A O 1
ATOM 1421 N N . HIS A 1 179 ? -10.392 3.632 8.659 1.00 83.81 179 HIS A N 1
ATOM 1422 C CA . HIS A 1 179 ? -11.234 2.720 7.889 1.00 83.81 179 HIS A CA 1
ATOM 1423 C C . HIS A 1 179 ? -11.433 1.374 8.603 1.00 83.81 179 HIS A C 1
ATOM 1425 O O . HIS A 1 179 ? -12.567 0.920 8.739 1.00 83.81 179 HIS A O 1
ATOM 1431 N N . ASP A 1 180 ? -10.357 0.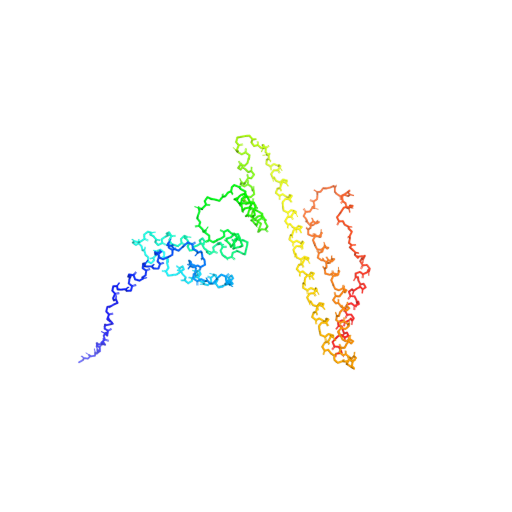752 9.097 1.00 80.75 180 ASP A N 1
ATOM 1432 C CA . ASP A 1 180 ? -10.438 -0.496 9.868 1.00 80.75 180 ASP A CA 1
ATOM 1433 C C . ASP A 1 180 ? -11.316 -0.337 11.119 1.00 80.75 180 ASP A C 1
ATOM 1435 O O . ASP A 1 180 ? -12.192 -1.154 11.393 1.00 80.75 180 ASP A O 1
ATOM 1439 N N . GLN A 1 181 ? -11.160 0.768 11.845 1.00 79.00 181 GLN A N 1
ATOM 1440 C CA . GLN A 1 181 ? -11.937 1.020 13.058 1.00 79.00 181 GLN A CA 1
ATOM 1441 C C . GLN A 1 181 ? -13.421 1.301 12.764 1.00 79.00 181 GLN A C 1
ATOM 1443 O O . GLN A 1 181 ? -14.296 0.861 13.513 1.00 79.00 181 GLN A O 1
ATOM 1448 N N . VAL A 1 182 ? -13.733 1.973 11.650 1.00 81.19 182 VAL A N 1
ATOM 1449 C CA . VAL A 1 182 ? -15.113 2.142 11.162 1.00 81.19 182 VAL A CA 1
ATOM 1450 C C . VAL A 1 182 ? -15.721 0.795 10.763 1.00 81.19 182 VAL A C 1
ATOM 1452 O O . VAL A 1 182 ? -16.890 0.542 11.062 1.00 81.19 182 VAL A O 1
ATOM 1455 N N . GLN A 1 183 ? -14.936 -0.097 10.154 1.00 84.25 183 GLN A N 1
ATOM 1456 C CA . GLN A 1 183 ? -15.378 -1.457 9.844 1.00 84.25 183 GLN A CA 1
ATOM 1457 C C . GLN A 1 183 ? -15.708 -2.232 11.129 1.00 84.25 183 GLN A C 1
ATOM 1459 O O . GLN A 1 183 ? -16.805 -2.775 11.251 1.00 84.25 183 GLN A O 1
ATOM 1464 N N . GLN A 1 184 ? -14.824 -2.191 12.132 1.00 80.69 184 GLN A N 1
ATOM 1465 C CA . GLN A 1 184 ? -15.069 -2.814 13.439 1.00 80.69 184 GLN A CA 1
ATOM 1466 C C . GLN A 1 184 ? -16.333 -2.262 14.114 1.00 80.69 184 GLN A C 1
ATOM 1468 O O . GLN A 1 184 ? -17.126 -3.019 14.677 1.00 80.69 184 GLN A O 1
ATOM 1473 N N . LEU A 1 185 ? -16.561 -0.948 14.030 1.00 80.31 185 LEU A N 1
ATOM 1474 C CA . LEU A 1 185 ? -17.775 -0.310 14.540 1.00 80.31 185 LEU A CA 1
ATOM 1475 C C . LEU A 1 185 ? -19.037 -0.839 13.842 1.00 80.31 185 LEU A C 1
ATOM 1477 O O . LEU A 1 185 ? -20.031 -1.141 14.508 1.00 80.31 185 LEU A O 1
ATOM 1481 N N . SER A 1 186 ? -18.993 -0.961 12.515 1.00 81.69 186 SER A N 1
ATOM 1482 C CA . SER A 1 186 ? -20.088 -1.518 11.718 1.00 81.69 186 SER A CA 1
ATOM 1483 C C . SER A 1 186 ? -20.399 -2.963 12.122 1.00 81.69 186 SER A C 1
ATOM 1485 O O . SER A 1 186 ? -21.566 -3.309 12.325 1.00 81.69 186 SER A O 1
ATOM 1487 N N . ASP A 1 187 ? -19.371 -3.786 12.327 1.00 85.25 187 ASP A N 1
ATOM 1488 C CA . ASP A 1 187 ? -19.522 -5.193 12.709 1.00 85.25 187 ASP A CA 1
ATOM 1489 C C . ASP A 1 187 ? -20.102 -5.345 14.126 1.00 85.25 187 ASP A C 1
ATOM 1491 O O . ASP A 1 187 ? -20.991 -6.174 14.359 1.00 85.25 187 ASP A O 1
ATOM 1495 N N . ILE A 1 188 ? -19.670 -4.500 15.072 1.00 79.69 188 ILE A N 1
ATOM 1496 C CA . ILE A 1 188 ? -20.241 -4.437 16.428 1.00 79.69 188 ILE A CA 1
ATOM 1497 C C . ILE A 1 188 ? -21.714 -4.024 16.363 1.00 79.69 188 ILE A C 1
ATOM 1499 O O . ILE A 1 188 ? -22.556 -4.647 17.011 1.00 79.69 188 ILE A O 1
ATOM 1503 N N . HIS A 1 189 ? -22.051 -3.011 15.562 1.00 79.56 189 HIS A N 1
ATOM 1504 C CA . HIS A 1 189 ? -23.434 -2.554 15.399 1.00 79.56 189 HIS A CA 1
ATOM 1505 C C . HIS A 1 189 ? -24.331 -3.624 14.775 1.00 79.56 189 HIS A C 1
ATOM 1507 O O . HIS A 1 189 ? -25.455 -3.842 15.234 1.00 79.56 189 HIS A O 1
ATOM 1513 N N . HIS A 1 190 ? -23.833 -4.332 13.761 1.00 83.44 190 HIS A N 1
ATOM 1514 C CA . HIS A 1 190 ? -24.546 -5.455 13.160 1.00 83.44 190 HIS A CA 1
ATOM 1515 C C . HIS A 1 190 ? -24.762 -6.587 14.177 1.00 83.44 190 HIS A C 1
ATOM 1517 O O . HIS A 1 190 ? -25.875 -7.098 14.303 1.00 83.44 190 HIS A O 1
ATOM 1523 N N . SER A 1 191 ? -23.738 -6.898 14.978 1.00 81.50 191 SER A N 1
ATOM 1524 C CA . SER A 1 191 ? -23.811 -7.893 16.059 1.00 81.50 191 SER A CA 1
ATOM 1525 C C . SER A 1 191 ? -24.792 -7.497 17.169 1.00 81.50 191 SER A C 1
ATOM 1527 O O . SER A 1 191 ? -25.483 -8.347 17.721 1.00 81.50 191 SER A O 1
ATOM 1529 N N . MET A 1 192 ? -24.914 -6.203 17.489 1.00 75.94 192 MET A N 1
ATOM 1530 C CA . MET A 1 192 ? -25.920 -5.721 18.446 1.00 75.94 192 MET A CA 1
ATOM 1531 C C . MET A 1 192 ? -27.347 -5.883 17.918 1.00 75.94 192 MET A C 1
ATOM 1533 O O . MET A 1 192 ? -28.257 -6.180 18.692 1.00 75.94 192 MET A O 1
ATOM 1537 N N . LYS A 1 193 ? -27.554 -5.685 16.611 1.00 78.06 193 LYS A N 1
ATOM 1538 C CA . LYS A 1 193 ? -28.868 -5.837 15.970 1.00 78.06 193 LYS A CA 1
ATOM 1539 C C . LYS A 1 193 ? -29.315 -7.293 15.856 1.00 78.06 193 LYS A C 1
ATOM 1541 O O . LYS A 1 193 ? -30.517 -7.536 15.869 1.00 78.06 193 LYS A O 1
ATOM 1546 N N . SER A 1 194 ? -28.384 -8.240 15.741 1.00 82.44 194 SER A N 1
ATOM 1547 C CA . SER A 1 194 ? -28.703 -9.670 15.637 1.00 82.44 194 SER A CA 1
ATOM 1548 C C . SER A 1 194 ? -28.994 -10.341 16.987 1.00 82.44 194 SER A C 1
ATOM 1550 O O . SER A 1 194 ? -29.534 -11.446 17.012 1.00 82.44 194 SER A O 1
ATOM 1552 N N . LEU A 1 195 ? -28.693 -9.681 18.111 1.00 81.00 195 LEU A N 1
ATOM 1553 C CA . LEU A 1 195 ? -28.956 -10.193 19.458 1.00 81.00 195 LEU A CA 1
ATOM 1554 C C . LEU A 1 195 ? -30.415 -10.010 19.895 1.00 81.00 195 LEU A C 1
ATOM 1556 O O . LEU A 1 195 ? -31.012 -8.936 19.749 1.00 81.00 195 LEU A O 1
ATOM 1560 N N . ALA A 1 196 ? -30.956 -11.044 20.547 1.00 75.75 196 ALA A N 1
ATOM 1561 C CA . ALA A 1 196 ? -32.272 -10.997 21.174 1.00 75.75 196 ALA A CA 1
ATOM 1562 C C . ALA A 1 196 ? -32.374 -9.835 22.183 1.00 75.75 196 ALA A C 1
ATOM 1564 O O . ALA A 1 196 ? -31.407 -9.478 22.860 1.00 75.75 196 ALA A O 1
ATOM 1565 N N . TYR A 1 197 ? -33.562 -9.234 22.300 1.00 67.19 197 TYR A N 1
ATOM 1566 C CA . TYR A 1 197 ? -33.799 -8.068 23.167 1.00 67.19 197 TYR A CA 1
ATOM 1567 C C . TYR A 1 197 ? -33.429 -8.319 24.639 1.00 67.19 197 TYR A C 1
ATOM 1569 O O . TYR A 1 197 ? -32.940 -7.419 25.314 1.00 67.19 197 TYR A O 1
ATOM 1577 N N . LEU A 1 198 ? -33.620 -9.553 25.111 1.00 77.00 198 LEU A N 1
ATOM 1578 C CA . LEU A 1 198 ? -33.388 -9.955 26.499 1.00 77.00 198 LEU A CA 1
ATOM 1579 C C . LEU A 1 198 ? -31.945 -10.399 26.795 1.00 77.00 198 LEU A C 1
ATOM 1581 O O . LEU A 1 198 ? -31.639 -10.693 27.948 1.00 77.00 198 LEU A O 1
ATOM 1585 N N . ASP A 1 199 ? -31.048 -10.427 25.803 1.00 78.19 199 ASP A N 1
ATOM 1586 C CA . ASP A 1 199 ? -29.637 -10.752 26.041 1.00 78.19 199 ASP A CA 1
ATOM 1587 C C . ASP A 1 199 ? -28.862 -9.523 26.549 1.00 78.19 199 ASP A C 1
ATOM 1589 O O . ASP A 1 199 ? -28.139 -8.833 25.822 1.00 78.19 199 ASP A O 1
ATOM 1593 N N . VAL A 1 200 ? -29.072 -9.217 27.830 1.00 76.88 200 VAL A N 1
ATOM 1594 C CA . VAL A 1 200 ? -28.483 -8.059 28.516 1.00 76.88 200 VAL A CA 1
ATOM 1595 C C . VAL A 1 200 ? -26.960 -8.196 28.642 1.00 76.88 200 VAL A C 1
ATOM 1597 O O . VAL A 1 200 ? -26.246 -7.209 28.470 1.00 76.88 200 VAL A O 1
ATOM 1600 N N . LEU A 1 201 ? -26.450 -9.410 28.883 1.00 75.94 201 LEU A N 1
ATOM 1601 C CA . LEU A 1 201 ? -25.013 -9.688 29.018 1.00 75.94 201 LEU A CA 1
ATOM 1602 C C . LEU A 1 201 ? -24.279 -9.547 27.677 1.00 75.94 201 LEU A C 1
ATOM 1604 O O . LEU A 1 201 ? -23.238 -8.887 27.621 1.00 75.94 201 LEU A O 1
ATOM 1608 N N . GLY A 1 202 ? -24.846 -10.075 26.586 1.00 75.94 202 GLY A N 1
ATOM 1609 C CA . GLY A 1 202 ? -24.299 -9.899 25.237 1.00 75.94 202 GLY A CA 1
ATOM 1610 C C . GLY A 1 202 ? -24.260 -8.428 24.811 1.00 75.94 202 GLY A C 1
ATOM 1611 O O . GLY A 1 202 ? -23.240 -7.943 24.312 1.00 75.94 202 GLY A O 1
ATOM 1612 N N . ARG A 1 203 ? -25.332 -7.676 25.091 1.00 77.88 203 ARG A N 1
ATOM 1613 C CA . ARG A 1 203 ? -25.407 -6.229 24.817 1.00 77.88 203 ARG A CA 1
ATOM 1614 C C . ARG A 1 203 ? -24.421 -5.419 25.659 1.00 77.88 203 ARG A C 1
ATOM 1616 O O . ARG A 1 203 ? -23.765 -4.526 25.124 1.00 77.88 203 ARG A O 1
ATOM 1623 N N . PHE A 1 204 ? -24.267 -5.744 26.942 1.00 79.06 204 PHE A N 1
ATOM 1624 C CA . PHE A 1 204 ? -23.286 -5.097 27.817 1.00 79.06 204 PHE A CA 1
ATOM 1625 C C . PHE A 1 204 ? -21.854 -5.320 27.313 1.00 79.06 204 PHE A C 1
ATOM 1627 O O . PHE A 1 204 ? -21.087 -4.365 27.187 1.00 79.06 204 PHE A O 1
ATOM 1634 N N . ARG A 1 205 ? -21.518 -6.553 26.910 1.00 80.12 205 ARG A N 1
ATOM 1635 C CA . ARG A 1 205 ? -20.203 -6.888 26.346 1.00 80.12 205 ARG A CA 1
ATOM 1636 C C . ARG A 1 205 ? -19.907 -6.124 25.054 1.00 80.12 205 ARG A C 1
ATOM 1638 O O . ARG A 1 205 ? -18.806 -5.608 24.890 1.00 80.12 205 ARG A O 1
ATOM 1645 N N . LEU A 1 206 ? -20.874 -6.028 24.140 1.00 78.62 206 LEU A N 1
ATOM 1646 C CA . LEU A 1 206 ? -20.706 -5.252 22.904 1.00 78.62 206 LEU A CA 1
ATOM 1647 C C . LEU A 1 206 ? -20.609 -3.744 23.169 1.00 78.62 206 LEU A C 1
ATOM 1649 O O . LEU A 1 206 ? -19.855 -3.058 22.485 1.00 78.62 206 LEU A O 1
AT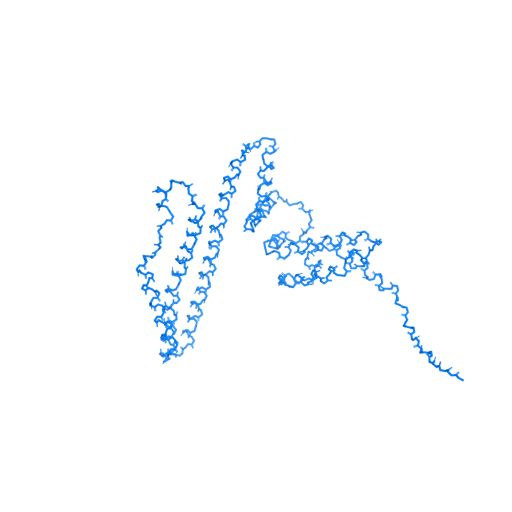OM 1653 N N . THR A 1 207 ? -21.300 -3.240 24.194 1.00 78.94 207 THR A N 1
ATOM 1654 C CA . THR A 1 207 ? -21.197 -1.837 24.624 1.00 78.94 207 THR A CA 1
ATOM 1655 C C . THR A 1 207 ? -19.806 -1.531 25.185 1.00 78.94 207 THR A C 1
ATOM 1657 O O . THR A 1 207 ? -19.231 -0.488 24.870 1.00 78.94 207 THR A O 1
ATOM 1660 N N . LEU A 1 208 ? -19.215 -2.452 25.955 1.00 80.75 208 LEU A N 1
ATOM 1661 C CA . LEU A 1 208 ? -17.826 -2.336 26.415 1.00 80.75 208 LEU A CA 1
ATOM 1662 C C . LEU A 1 208 ? -16.831 -2.358 25.244 1.00 80.75 208 LEU A C 1
ATOM 1664 O O . LEU A 1 208 ? -15.979 -1.472 25.169 1.00 80.75 208 LEU A O 1
ATOM 1668 N N . LYS A 1 209 ? -17.006 -3.275 24.279 1.00 79.81 209 LYS A N 1
ATOM 1669 C CA . LYS A 1 209 ? -16.194 -3.321 23.047 1.00 79.81 209 LYS A CA 1
ATOM 1670 C C . LYS A 1 209 ? -16.284 -2.025 22.242 1.00 79.81 209 LYS A C 1
ATOM 1672 O O . LYS A 1 209 ? -15.267 -1.495 21.804 1.00 79.81 209 LYS A O 1
ATOM 1677 N N . LEU A 1 210 ? -17.491 -1.487 22.081 1.00 78.81 210 LEU A N 1
ATOM 1678 C CA . LEU A 1 210 ? -17.734 -0.215 21.401 1.00 78.81 210 LEU A CA 1
ATOM 1679 C C . LEU A 1 210 ? -17.014 0.946 22.100 1.00 78.81 210 LEU A C 1
ATOM 1681 O O . LEU A 1 210 ? -16.337 1.746 21.455 1.00 78.81 210 LEU A O 1
ATOM 1685 N N . SER A 1 211 ? -17.133 1.005 23.427 1.00 79.81 211 SER A N 1
ATOM 1686 C CA . SER A 1 211 ? -16.473 2.014 24.262 1.00 79.81 211 SER A CA 1
ATOM 1687 C C . SER A 1 211 ? -14.952 1.935 24.120 1.00 79.81 211 SER A C 1
ATOM 1689 O O . SER A 1 211 ? -14.285 2.958 23.988 1.00 79.81 211 SER A O 1
ATOM 1691 N N . LYS A 1 212 ? -14.400 0.715 24.079 1.00 81.81 212 LYS A N 1
ATOM 1692 C CA . LYS A 1 212 ? -12.972 0.472 23.861 1.00 81.81 212 LYS A CA 1
ATOM 1693 C C . LYS A 1 212 ? -12.508 1.009 22.508 1.00 81.81 212 LYS A C 1
ATOM 1695 O O . LYS A 1 212 ? -11.553 1.782 22.473 1.00 81.81 212 LYS A O 1
ATOM 1700 N N . VAL A 1 213 ? -13.176 0.636 21.415 1.00 79.69 213 VAL A N 1
ATOM 1701 C CA . VAL A 1 213 ? -12.823 1.081 20.052 1.00 79.69 213 VAL A CA 1
ATOM 1702 C C . VAL A 1 213 ? -12.833 2.610 19.964 1.00 79.69 213 VAL A C 1
ATOM 1704 O O . VAL A 1 213 ? -11.851 3.211 19.532 1.00 79.69 213 VAL A O 1
ATOM 1707 N N . MET A 1 214 ? -13.878 3.255 20.489 1.00 78.06 214 MET A N 1
ATOM 1708 C CA . MET A 1 214 ? -14.018 4.717 20.470 1.00 78.06 214 MET A CA 1
ATOM 1709 C C . MET A 1 214 ? -12.914 5.457 21.230 1.00 78.06 214 MET A C 1
ATOM 1711 O O . MET A 1 214 ? -12.479 6.520 20.792 1.00 78.06 214 MET A O 1
ATOM 1715 N N . LEU A 1 215 ? -12.435 4.905 22.349 1.00 80.69 215 LEU A N 1
ATOM 1716 C CA . LEU A 1 215 ? -11.330 5.498 23.110 1.00 80.69 215 LEU A CA 1
ATOM 1717 C C . LEU A 1 215 ? -9.958 5.179 22.503 1.00 80.69 215 LEU A C 1
ATOM 1719 O O . LEU A 1 215 ? -9.027 5.966 22.650 1.00 80.69 215 LEU A O 1
ATOM 1723 N N . THR A 1 216 ? -9.830 4.052 21.801 1.00 78.81 216 THR A N 1
ATOM 1724 C CA . THR A 1 216 ? -8.553 3.589 21.239 1.00 78.81 216 THR A CA 1
ATOM 1725 C C . THR A 1 216 ? -8.174 4.356 19.967 1.00 78.81 216 THR A C 1
ATOM 1727 O O . THR A 1 216 ? -6.999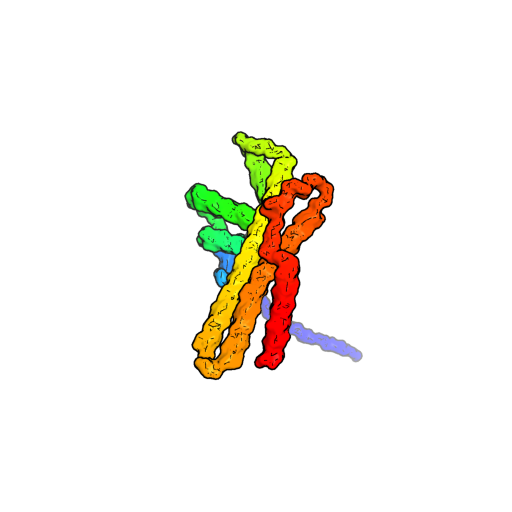 4.664 19.781 1.00 78.81 216 THR A O 1
ATOM 1730 N N . ILE A 1 217 ? -9.149 4.743 19.133 1.00 75.38 217 ILE A N 1
ATOM 1731 C CA . ILE A 1 217 ? -8.925 5.517 17.893 1.00 75.38 217 ILE A CA 1
ATOM 1732 C C . ILE A 1 217 ? -8.092 6.795 18.130 1.00 75.38 217 ILE A C 1
ATOM 1734 O O . ILE A 1 217 ? -7.008 6.906 17.552 1.00 75.38 217 ILE A O 1
ATOM 1738 N N . PRO A 1 218 ? -8.520 7.751 18.982 1.00 73.75 218 PRO A N 1
ATOM 1739 C CA . PRO A 1 218 ? -7.766 8.987 19.195 1.00 73.75 218 PRO A CA 1
ATOM 1740 C C . PRO A 1 218 ? -6.404 8.740 19.857 1.00 73.75 218 PRO A C 1
ATOM 1742 O O . PRO A 1 218 ? -5.472 9.510 19.641 1.00 73.75 218 PRO A O 1
ATOM 1745 N N . MET A 1 219 ? -6.257 7.654 20.623 1.00 74.31 219 MET A N 1
ATOM 1746 C CA . MET A 1 219 ? -4.988 7.296 21.259 1.00 74.31 219 MET A CA 1
ATOM 1747 C C . MET A 1 219 ? -3.963 6.727 20.278 1.00 74.31 219 MET A C 1
ATOM 1749 O O . MET A 1 219 ? -2.793 7.079 20.376 1.00 74.31 219 MET A O 1
ATOM 1753 N N . ILE A 1 220 ? -4.383 5.870 19.341 1.00 75.19 220 ILE A N 1
ATOM 1754 C CA . ILE A 1 220 ? -3.499 5.343 18.290 1.00 75.19 220 ILE A CA 1
ATOM 1755 C C . ILE A 1 220 ? -3.025 6.486 17.395 1.00 75.19 220 ILE A C 1
ATOM 1757 O O . ILE A 1 220 ? -1.837 6.577 17.100 1.00 75.19 220 ILE A O 1
ATOM 1761 N N . ILE A 1 221 ? -3.943 7.376 17.005 1.00 73.38 221 ILE A N 1
ATOM 1762 C CA . ILE A 1 221 ? -3.612 8.542 16.180 1.00 73.38 221 ILE A CA 1
ATOM 1763 C C . ILE A 1 221 ? -2.587 9.418 16.905 1.00 73.38 221 ILE A C 1
ATOM 1765 O O . ILE A 1 221 ? -1.577 9.793 16.321 1.00 73.38 221 ILE A O 1
ATOM 1769 N N . GLN A 1 222 ? -2.796 9.685 18.196 1.00 72.25 222 GLN A N 1
ATOM 1770 C CA . GLN A 1 222 ? -1.857 10.471 18.987 1.00 72.25 222 GLN A CA 1
ATOM 1771 C C . GLN A 1 222 ? -0.486 9.803 19.173 1.00 72.25 222 GLN A C 1
ATOM 1773 O O . GLN A 1 222 ? 0.525 10.495 19.079 1.00 72.25 222 GLN A O 1
ATOM 1778 N N . ASP A 1 223 ? -0.429 8.501 19.474 1.00 73.19 223 ASP A N 1
ATOM 1779 C CA . ASP A 1 223 ? 0.848 7.789 19.651 1.00 73.19 223 ASP A CA 1
ATOM 1780 C C . ASP A 1 223 ? 1.660 7.804 18.353 1.00 73.19 223 ASP A C 1
ATOM 1782 O O . ASP A 1 223 ? 2.864 8.049 18.376 1.00 73.19 223 ASP A O 1
ATOM 1786 N N . GLU A 1 224 ? 0.989 7.617 17.216 1.00 70.81 224 GLU A N 1
ATOM 1787 C CA . GLU A 1 224 ? 1.628 7.655 15.906 1.00 70.81 224 GLU A CA 1
ATOM 1788 C C . GLU A 1 224 ? 2.118 9.067 15.555 1.00 70.81 224 GLU A C 1
ATOM 1790 O O . GLU A 1 224 ? 3.287 9.225 15.213 1.00 70.81 224 GLU A O 1
ATOM 1795 N N . MET A 1 225 ? 1.303 10.105 15.780 1.00 66.00 225 MET A N 1
ATOM 1796 C CA . MET A 1 225 ? 1.731 11.499 15.593 1.00 66.00 225 MET A CA 1
ATOM 1797 C C . MET A 1 225 ? 2.941 11.848 16.471 1.00 66.00 225 MET A C 1
ATOM 1799 O O . MET A 1 225 ? 3.878 12.505 16.020 1.00 66.00 225 MET A O 1
ATOM 1803 N N . LYS A 1 226 ? 2.956 11.397 17.734 1.00 70.06 226 LYS A N 1
ATOM 1804 C CA . LYS A 1 226 ? 4.090 11.614 18.647 1.00 70.06 226 LYS A CA 1
ATOM 1805 C C . LYS A 1 226 ? 5.359 10.911 18.164 1.00 70.06 226 LYS A C 1
ATOM 1807 O O . LYS A 1 226 ? 6.443 11.474 18.309 1.00 70.06 226 LYS A O 1
ATOM 1812 N N . ARG A 1 227 ? 5.247 9.701 17.606 1.00 69.94 227 ARG A N 1
ATOM 1813 C CA . ARG A 1 227 ? 6.389 8.977 17.024 1.00 69.94 227 ARG A CA 1
ATOM 1814 C C . ARG A 1 227 ? 6.937 9.685 15.794 1.00 69.94 227 ARG A C 1
ATOM 1816 O O . ARG A 1 227 ? 8.151 9.787 15.673 1.00 69.94 227 ARG A O 1
ATOM 1823 N N . GLU A 1 228 ? 6.066 10.188 14.927 1.00 66.50 228 GLU A N 1
ATOM 1824 C CA . GLU A 1 228 ? 6.465 10.935 13.731 1.00 66.50 228 GLU A CA 1
ATOM 1825 C C . GLU A 1 228 ? 7.233 12.213 14.110 1.00 66.50 228 GLU A C 1
ATOM 1827 O O . GLU A 1 228 ? 8.356 12.406 13.648 1.00 66.50 228 GLU A O 1
ATOM 1832 N N . ILE A 1 229 ? 6.723 12.995 15.069 1.00 66.00 229 ILE A N 1
ATOM 1833 C CA . ILE A 1 229 ? 7.411 14.191 15.595 1.00 66.00 229 ILE A CA 1
ATOM 1834 C C . ILE A 1 229 ? 8.756 13.832 16.257 1.00 66.00 229 ILE A C 1
ATOM 1836 O O . ILE A 1 229 ? 9.734 14.569 16.139 1.00 66.00 229 ILE A O 1
ATOM 1840 N N . ALA A 1 230 ? 8.835 12.700 16.965 1.00 66.62 230 ALA A N 1
ATOM 1841 C CA . ALA A 1 230 ? 10.073 12.256 17.606 1.00 66.62 230 ALA A CA 1
ATOM 1842 C C . ALA A 1 230 ? 11.141 11.797 16.597 1.00 66.62 230 ALA A C 1
ATOM 1844 O O . ALA A 1 230 ? 12.331 11.993 16.844 1.00 66.62 230 ALA A O 1
ATOM 1845 N N . LEU A 1 231 ? 10.732 11.203 15.471 1.00 63.94 231 LEU A N 1
ATOM 1846 C CA . LEU A 1 231 ? 11.635 10.840 14.377 1.00 63.94 231 LEU A CA 1
ATOM 1847 C C . LEU A 1 231 ? 12.193 12.088 13.679 1.00 63.94 231 LEU A C 1
ATOM 1849 O O . LEU A 1 231 ? 13.388 12.129 13.401 1.00 63.94 231 LEU A O 1
ATOM 1853 N N . GLU A 1 232 ? 11.369 13.121 13.480 1.00 59.84 232 GLU A N 1
ATOM 1854 C CA . GLU A 1 232 ? 11.800 14.415 12.924 1.00 59.84 232 GLU A CA 1
ATOM 1855 C C . GLU A 1 232 ? 12.773 15.156 13.860 1.00 59.84 232 GLU A C 1
ATOM 1857 O O . GLU A 1 232 ? 13.803 15.672 13.422 1.00 59.84 232 GLU A O 1
ATOM 1862 N N . ALA A 1 233 ? 12.514 15.139 15.171 1.00 58.16 233 ALA A N 1
ATOM 1863 C CA . ALA A 1 233 ? 13.400 15.748 16.167 1.00 58.16 233 ALA A CA 1
ATOM 1864 C C . ALA A 1 233 ? 14.751 15.017 16.319 1.00 58.16 233 ALA A C 1
ATOM 1866 O O . ALA A 1 233 ? 15.718 15.606 16.796 1.00 58.16 233 ALA A O 1
ATOM 1867 N N . GLY A 1 234 ? 14.833 13.741 15.926 1.00 52.59 234 GLY A N 1
ATOM 1868 C CA . GLY A 1 234 ? 16.073 12.961 15.937 1.00 52.59 234 GLY A CA 1
ATOM 1869 C C . GLY A 1 234 ? 17.031 13.277 14.781 1.00 52.59 234 GLY A C 1
ATOM 1870 O O . GLY A 1 234 ? 18.204 12.921 14.869 1.00 52.59 234 GLY A O 1
ATOM 1871 N N . SER A 1 235 ? 16.553 13.936 13.718 1.00 47.75 235 SER A N 1
ATOM 1872 C CA . SER A 1 235 ? 17.364 14.355 12.562 1.00 47.75 235 SER A CA 1
ATOM 1873 C C . SER A 1 235 ? 17.863 15.801 12.626 1.00 47.75 235 SER A C 1
ATOM 1875 O O . SER A 1 235 ? 18.780 16.152 11.889 1.00 47.75 235 SER A O 1
ATOM 1877 N N . GLU A 1 236 ? 17.309 16.632 13.511 1.00 47.91 236 GLU A N 1
ATOM 1878 C CA . GLU A 1 236 ? 17.737 18.022 13.704 1.00 47.91 236 GLU A CA 1
ATOM 1879 C C . GLU A 1 236 ? 18.555 18.147 14.999 1.00 47.91 236 GLU A C 1
ATOM 1881 O O . GLU A 1 236 ? 18.040 18.490 16.065 1.00 47.91 236 GLU A O 1
ATOM 1886 N N . GLN A 1 237 ? 19.861 17.886 14.915 1.00 41.50 237 GLN A N 1
ATOM 1887 C CA . GLN A 1 237 ? 20.813 18.374 15.910 1.00 41.50 237 GLN A CA 1
ATOM 1888 C C . GLN A 1 237 ? 21.733 19.403 15.242 1.00 41.50 237 GLN A C 1
ATOM 1890 O O . GLN A 1 237 ? 22.423 19.081 14.284 1.00 41.50 237 GLN A O 1
ATOM 1895 N N . GLU A 1 238 ? 21.699 20.620 15.800 1.00 43.94 238 GLU A N 1
ATOM 1896 C CA . GLU A 1 238 ? 22.374 21.865 15.384 1.00 43.94 238 GLU A CA 1
ATOM 1897 C C . GLU A 1 238 ? 21.682 22.680 14.276 1.00 43.94 238 GLU A C 1
ATOM 1899 O O . GLU A 1 238 ? 22.107 22.691 13.132 1.00 43.94 238 GLU A O 1
ATOM 1904 N N . ASP A 1 239 ? 20.642 23.449 14.625 1.00 36.53 239 ASP A N 1
ATOM 1905 C CA . ASP A 1 239 ? 20.749 24.917 14.751 1.00 36.53 239 ASP A CA 1
ATOM 1906 C C . ASP A 1 239 ? 19.362 25.587 14.952 1.00 36.53 239 ASP A C 1
ATOM 1908 O O . ASP A 1 239 ? 18.378 25.310 14.276 1.00 36.53 239 ASP A O 1
ATOM 1912 N N . SER A 1 240 ? 19.297 26.483 15.937 1.00 40.78 240 SER A N 1
ATOM 1913 C CA . SER A 1 240 ? 18.358 27.612 16.065 1.00 40.78 240 SER A CA 1
ATOM 1914 C C . SER A 1 240 ? 16.822 27.477 15.866 1.00 40.78 240 SER A C 1
ATOM 1916 O O . SER A 1 240 ? 16.186 28.434 15.430 1.00 40.78 240 SER A O 1
ATOM 1918 N N . THR A 1 241 ? 16.123 26.440 16.343 1.00 36.81 241 THR A N 1
ATOM 1919 C CA . THR A 1 241 ? 14.631 26.388 16.264 1.00 36.81 241 THR A CA 1
ATOM 1920 C C . THR A 1 241 ? 13.885 26.419 17.605 1.00 36.81 241 THR A C 1
ATOM 1922 O O . THR A 1 241 ? 12.962 25.655 17.863 1.00 36.81 241 THR A O 1
ATOM 1925 N N . LYS A 1 242 ? 14.153 27.432 18.445 1.00 40.75 242 LYS A N 1
ATOM 1926 C CA . LYS A 1 242 ? 13.209 27.839 19.520 1.00 40.75 242 LYS A CA 1
ATOM 1927 C C . LYS A 1 242 ? 12.045 28.729 19.040 1.00 40.75 242 LYS A C 1
ATOM 1929 O O . LYS A 1 242 ? 11.262 29.186 19.868 1.00 40.75 242 LYS A O 1
ATOM 1934 N N . LYS A 1 243 ? 11.901 28.988 17.732 1.00 37.56 243 LYS A N 1
ATOM 1935 C CA . LYS A 1 243 ? 10.867 29.900 17.190 1.00 37.56 243 LYS A CA 1
ATOM 1936 C C . LYS A 1 243 ? 9.794 29.277 16.287 1.00 37.56 243 LYS A C 1
ATOM 1938 O O . LYS A 1 243 ? 8.778 29.930 16.092 1.00 37.56 243 LYS A O 1
ATOM 1943 N N . ASN A 1 244 ? 9.936 28.026 15.838 1.00 34.06 244 ASN A N 1
ATOM 1944 C CA . ASN A 1 244 ? 8.940 27.362 14.974 1.00 34.06 244 ASN A CA 1
ATOM 1945 C C . ASN A 1 244 ? 8.121 26.253 15.661 1.00 34.06 244 ASN A C 1
ATOM 1947 O O . ASN A 1 244 ? 7.370 25.539 15.006 1.00 34.06 244 ASN A O 1
ATOM 1951 N N . ALA A 1 245 ? 8.165 26.161 16.993 1.00 34.28 245 ALA A N 1
ATOM 1952 C CA . ALA A 1 245 ? 7.330 25.229 17.761 1.00 34.28 245 ALA A CA 1
ATOM 1953 C C . ALA A 1 245 ? 5.813 25.542 17.703 1.00 34.28 245 ALA A C 1
ATOM 1955 O O . ALA A 1 245 ? 5.006 24.795 18.249 1.00 34.28 245 ALA A O 1
ATOM 1956 N N . GLY A 1 246 ? 5.411 26.649 17.067 1.00 30.98 246 GLY A N 1
ATOM 1957 C CA . GLY A 1 246 ? 4.034 27.148 17.082 1.00 30.98 246 GLY A CA 1
ATOM 1958 C C . GLY A 1 246 ? 3.089 26.576 16.023 1.00 30.98 246 GLY A C 1
ATOM 1959 O O . GLY A 1 246 ? 1.893 26.820 16.134 1.00 30.98 246 GLY A O 1
ATOM 1960 N N . ILE A 1 247 ? 3.577 25.851 15.007 1.00 40.22 247 ILE A N 1
ATOM 1961 C CA . ILE A 1 247 ? 2.725 25.432 13.871 1.00 40.22 247 ILE A CA 1
ATOM 1962 C C . ILE A 1 247 ? 2.513 23.908 13.799 1.00 40.22 247 ILE A C 1
ATOM 1964 O O . ILE A 1 247 ? 1.495 23.474 13.273 1.00 40.22 247 ILE A O 1
ATOM 1968 N N . VAL A 1 248 ? 3.389 23.086 14.394 1.00 41.34 248 VAL A N 1
ATOM 1969 C CA . VAL A 1 248 ? 3.325 21.609 14.251 1.00 41.34 248 VAL A CA 1
ATOM 1970 C C . VAL A 1 248 ? 3.030 20.861 15.567 1.00 41.34 248 VAL A C 1
ATOM 1972 O O . VAL A 1 248 ? 2.693 19.684 15.560 1.00 41.34 248 VAL A O 1
ATOM 1975 N N . GLY A 1 249 ? 3.064 21.525 16.724 1.00 42.03 249 GLY A N 1
ATOM 1976 C CA . GLY A 1 249 ? 3.067 20.840 18.022 1.00 42.03 249 GLY A CA 1
ATOM 1977 C C . GLY A 1 249 ? 1.854 21.092 18.912 1.00 42.03 249 GLY A C 1
ATOM 1978 O O . GLY A 1 249 ? 2.036 21.533 20.042 1.00 42.03 249 GLY A O 1
ATOM 1979 N N . THR A 1 250 ? 0.628 20.803 18.468 1.00 42.19 250 THR A N 1
ATOM 1980 C CA . THR A 1 250 ? -0.476 20.605 19.430 1.00 42.19 250 THR A CA 1
ATOM 1981 C C . THR A 1 250 ? -0.821 19.126 19.490 1.00 42.19 250 THR A C 1
ATOM 1983 O O . THR A 1 250 ? -1.570 18.592 18.680 1.00 42.19 250 THR A O 1
ATOM 1986 N N . VAL A 1 251 ? -0.209 18.438 20.454 1.00 55.06 251 VAL A N 1
ATOM 1987 C CA . VAL A 1 251 ? -0.610 17.084 20.840 1.00 55.06 251 VAL A CA 1
ATOM 1988 C C . VAL A 1 251 ? -2.088 17.142 21.241 1.00 55.06 251 VAL A C 1
ATOM 1990 O O . VAL A 1 251 ? -2.460 17.906 22.130 1.00 55.06 251 VAL A O 1
ATOM 1993 N N . PHE A 1 252 ? -2.926 16.360 20.561 1.00 58.22 252 PHE A N 1
ATOM 1994 C CA . PHE A 1 252 ? -4.389 16.440 20.652 1.00 58.22 252 PHE A CA 1
ATOM 1995 C C . PHE A 1 252 ? -4.932 16.149 22.069 1.00 58.22 252 PHE A C 1
ATOM 1997 O O . PHE A 1 252 ? -5.947 16.706 22.483 1.00 58.22 252 PHE A O 1
ATOM 2004 N N . LEU A 1 253 ? -4.239 15.314 22.849 1.00 64.06 253 LEU A N 1
ATOM 2005 C CA . LEU A 1 253 ? -4.533 14.982 24.244 1.00 64.06 253 LEU A CA 1
ATOM 2006 C C . LEU A 1 253 ? -3.339 15.347 25.130 1.00 64.06 253 LEU A C 1
ATOM 2008 O O . LEU A 1 253 ? -2.216 14.894 24.919 1.00 64.06 253 LEU A O 1
ATOM 2012 N N . ASN A 1 254 ? -3.611 16.087 26.201 1.00 74.75 254 ASN A N 1
ATOM 2013 C CA . ASN A 1 254 ? -2.662 16.319 27.290 1.00 74.75 254 ASN A CA 1
ATOM 2014 C C . ASN A 1 254 ? -2.152 14.974 27.862 1.00 74.75 254 ASN A C 1
ATOM 2016 O O . ASN A 1 254 ? -2.944 14.051 28.056 1.00 74.75 254 ASN A O 1
ATOM 2020 N N . ASP A 1 255 ? -0.862 14.864 28.196 1.00 73.94 255 ASP A N 1
ATOM 2021 C CA . ASP A 1 255 ? -0.226 13.637 28.716 1.00 73.94 255 ASP A CA 1
ATOM 2022 C C . ASP A 1 255 ? -0.949 13.036 29.934 1.00 73.94 255 ASP A C 1
ATOM 2024 O O . ASP A 1 255 ? -1.014 11.814 30.118 1.00 73.94 255 ASP A O 1
ATOM 2028 N N . ARG A 1 256 ? -1.560 13.894 30.761 1.00 72.81 256 ARG A N 1
ATOM 2029 C CA . ARG A 1 256 ? -2.411 13.451 31.875 1.00 72.81 256 ARG A CA 1
ATOM 2030 C C . ARG A 1 256 ? -3.663 12.721 31.389 1.00 72.81 256 ARG A C 1
ATOM 2032 O O . ARG A 1 256 ? -4.019 11.690 31.953 1.00 72.81 256 ARG A O 1
ATOM 2039 N N . VAL A 1 257 ? -4.312 13.241 30.350 1.00 75.38 257 VAL A N 1
ATOM 2040 C CA . VAL A 1 257 ? -5.518 12.654 29.746 1.00 75.38 257 VAL A CA 1
ATOM 2041 C C . VAL A 1 257 ? -5.168 11.341 29.053 1.00 75.38 257 VAL A C 1
ATOM 2043 O O . VAL A 1 257 ? -5.863 10.350 29.252 1.00 75.38 257 VAL A O 1
ATOM 2046 N N . GLU A 1 258 ? -4.046 11.286 28.334 1.00 77.38 258 GLU A N 1
ATOM 2047 C CA . GLU A 1 258 ? -3.564 10.057 27.695 1.00 77.38 258 GLU A CA 1
ATOM 2048 C C . GLU A 1 258 ? -3.314 8.938 28.721 1.00 77.38 258 GLU A C 1
ATOM 2050 O O . GLU A 1 258 ? -3.749 7.801 28.537 1.00 77.38 258 GLU A O 1
ATOM 2055 N N . THR A 1 259 ? -2.674 9.266 29.847 1.00 80.25 259 THR A N 1
ATOM 2056 C CA . THR A 1 259 ? -2.412 8.301 30.927 1.00 80.25 259 THR A CA 1
ATOM 2057 C C . THR A 1 259 ? -3.707 7.760 31.535 1.00 80.25 259 THR A C 1
ATOM 2059 O O . THR A 1 259 ? -3.806 6.569 31.841 1.00 80.25 259 THR A O 1
ATOM 2062 N N . VAL A 1 260 ? -4.714 8.620 31.712 1.00 81.19 260 VAL A N 1
ATOM 2063 C CA . VAL A 1 260 ? -6.034 8.213 32.213 1.00 81.19 260 VAL A CA 1
ATOM 2064 C C . VAL A 1 260 ? -6.737 7.313 31.199 1.00 81.19 260 VAL A C 1
ATOM 2066 O O . VAL A 1 260 ? -7.218 6.248 31.578 1.00 81.19 260 VAL A O 1
ATOM 2069 N N . LEU A 1 261 ? -6.730 7.678 29.916 1.00 80.50 261 LEU A N 1
ATOM 2070 C CA . LEU A 1 261 ? -7.336 6.878 28.854 1.00 80.50 261 LEU A CA 1
ATOM 2071 C C . LEU A 1 261 ? -6.687 5.488 28.733 1.00 80.50 261 LEU A C 1
ATOM 2073 O O . LEU A 1 261 ? -7.411 4.496 28.678 1.00 80.50 261 LEU A O 1
ATOM 2077 N N . LYS A 1 262 ? -5.350 5.378 28.823 1.00 83.38 262 LYS A N 1
ATOM 2078 C CA . LYS A 1 262 ? -4.636 4.079 28.863 1.00 83.38 262 LYS A CA 1
ATOM 2079 C C . LYS A 1 262 ? -5.114 3.194 30.014 1.00 83.38 262 LYS A C 1
ATOM 2081 O O . LYS A 1 262 ? -5.354 2.003 29.821 1.00 83.38 262 LYS A O 1
ATOM 2086 N N . LYS A 1 263 ? -5.296 3.772 31.206 1.00 84.62 263 LYS A N 1
ATOM 2087 C CA . LYS A 1 263 ? -5.809 3.040 32.376 1.00 84.62 263 LYS A CA 1
ATOM 2088 C C . LYS A 1 263 ? -7.257 2.593 32.186 1.00 84.62 263 LYS A C 1
ATOM 2090 O O . LYS A 1 263 ? -7.581 1.464 32.540 1.00 84.62 263 LYS A O 1
ATOM 2095 N N . VAL A 1 264 ? -8.109 3.444 31.611 1.00 82.12 264 VAL A N 1
ATOM 2096 C CA . VAL A 1 264 ? -9.516 3.114 31.326 1.00 82.12 264 VAL A CA 1
ATOM 2097 C C . VAL A 1 264 ? -9.612 1.983 30.302 1.00 82.12 264 VAL A C 1
ATOM 2099 O O . VAL A 1 264 ? -10.314 1.007 30.550 1.00 82.12 264 VAL A O 1
ATOM 2102 N N . VAL A 1 265 ? -8.861 2.056 29.200 1.00 82.56 265 VAL A N 1
ATOM 2103 C CA . VAL A 1 265 ? -8.820 0.989 28.187 1.00 82.56 265 VAL A CA 1
ATOM 2104 C C . VAL A 1 265 ? -8.321 -0.327 28.797 1.00 82.56 265 VAL A C 1
ATOM 2106 O O . VAL A 1 265 ? -8.961 -1.358 28.610 1.00 82.56 265 VAL A O 1
ATOM 2109 N N . SER A 1 266 ? -7.256 -0.297 29.604 1.00 80.94 266 SER A N 1
ATOM 2110 C CA . SER A 1 266 ? -6.736 -1.491 30.293 1.00 80.94 266 SER A CA 1
ATOM 2111 C C . SER A 1 266 ? -7.734 -2.095 31.296 1.00 80.94 266 SER A C 1
ATOM 2113 O O . SER A 1 266 ? -7.851 -3.319 31.415 1.00 80.94 266 SER A O 1
ATOM 2115 N N . ALA A 1 267 ? -8.505 -1.255 31.990 1.00 80.31 267 ALA A N 1
ATOM 2116 C CA . ALA A 1 267 ? -9.571 -1.712 32.878 1.00 80.31 267 ALA A CA 1
ATOM 2117 C C . ALA A 1 267 ? -10.712 -2.386 32.097 1.00 80.31 267 ALA A C 1
ATOM 2119 O O . ALA A 1 267 ? -11.197 -3.438 32.518 1.00 80.31 267 ALA A O 1
ATOM 2120 N N . ILE A 1 268 ? -11.093 -1.834 30.937 1.00 82.12 268 ILE A N 1
ATOM 2121 C CA . ILE A 1 268 ? -12.092 -2.436 30.040 1.00 82.12 268 ILE A CA 1
ATOM 2122 C C . ILE A 1 268 ? -11.594 -3.786 29.504 1.00 82.12 268 ILE A C 1
ATOM 2124 O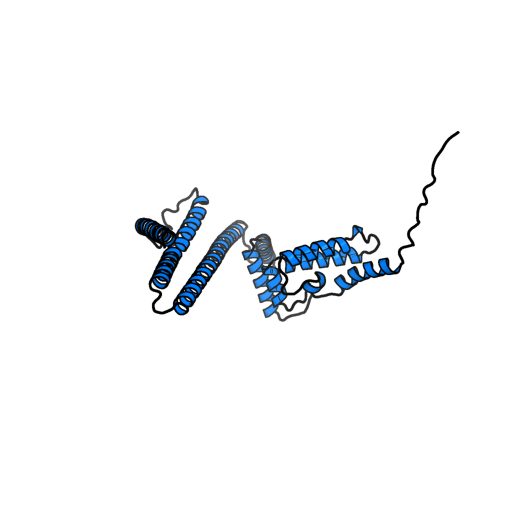 O . ILE A 1 268 ? -12.340 -4.760 29.536 1.00 82.12 268 ILE A O 1
ATOM 2128 N N . GLU A 1 269 ? -10.325 -3.889 29.097 1.00 78.94 269 GLU A N 1
ATOM 2129 C CA . GLU A 1 269 ? -9.720 -5.153 28.642 1.00 78.94 269 GLU A CA 1
ATOM 2130 C C . GLU A 1 269 ? -9.701 -6.230 29.715 1.00 78.94 269 GLU A C 1
ATOM 2132 O O . GLU A 1 269 ? -9.930 -7.406 29.433 1.00 78.94 269 GLU A O 1
ATOM 2137 N N . THR A 1 270 ? -9.422 -5.827 30.952 1.00 78.56 270 THR A N 1
ATOM 2138 C CA . THR A 1 270 ? -9.482 -6.739 32.087 1.00 78.56 270 THR A CA 1
ATOM 2139 C C . THR A 1 270 ? -10.921 -7.215 32.252 1.00 78.56 270 THR A C 1
ATOM 2141 O O . THR A 1 270 ? -11.149 -8.418 32.244 1.00 78.56 270 THR A O 1
ATOM 2144 N N . GLY A 1 271 ? -11.900 -6.304 32.281 1.00 70.69 271 GLY A N 1
ATOM 2145 C CA . GLY A 1 271 ? -13.326 -6.636 32.374 1.00 70.69 271 GLY A CA 1
ATOM 2146 C C . GLY A 1 271 ? -13.834 -7.569 31.266 1.00 70.69 271 GLY A C 1
ATOM 2147 O O . GLY A 1 271 ? -14.585 -8.493 31.553 1.00 70.69 271 GLY A O 1
ATOM 2148 N N . GLU A 1 272 ? -13.374 -7.403 30.025 1.00 70.06 272 GLU A N 1
ATOM 2149 C CA . GLU A 1 272 ? -13.725 -8.280 28.895 1.00 70.06 272 GLU A CA 1
ATOM 2150 C C . GLU A 1 272 ? -13.184 -9.712 29.007 1.00 70.06 272 GLU A C 1
ATOM 2152 O O . GLU A 1 272 ? -13.713 -10.600 28.337 1.00 70.06 272 GLU A O 1
ATOM 2157 N N . ARG A 1 273 ? -12.128 -9.942 29.802 1.00 68.00 273 ARG A N 1
ATOM 2158 C CA . ARG A 1 273 ? -11.567 -11.282 30.055 1.00 68.00 273 ARG A CA 1
ATOM 2159 C C . ARG A 1 273 ? -12.328 -12.056 31.130 1.00 68.00 273 ARG A C 1
ATOM 2161 O O . ARG A 1 273 ? -12.238 -13.279 31.152 1.00 68.00 273 ARG A O 1
ATOM 2168 N N . TRP A 1 274 ? -13.040 -11.359 32.016 1.00 58.22 274 TRP A N 1
ATOM 2169 C CA . TRP A 1 274 ? -13.808 -11.961 33.115 1.00 58.22 274 TRP A CA 1
ATOM 2170 C C . TRP A 1 274 ? -15.294 -12.175 32.776 1.00 58.22 274 TRP A C 1
ATOM 2172 O O . TRP A 1 274 ? -16.015 -12.755 33.585 1.00 58.22 274 TRP A O 1
ATOM 2182 N N . VAL A 1 275 ? -15.740 -11.717 31.598 1.00 52.03 275 VAL A N 1
ATOM 2183 C CA . VAL A 1 275 ? -17.105 -11.849 31.048 1.00 52.03 275 VAL A CA 1
ATOM 2184 C C . VAL A 1 275 ? -17.070 -12.689 29.777 1.00 52.03 275 VAL A C 1
ATOM 2186 O O . VAL A 1 275 ? -18.029 -13.436 29.508 1.00 52.03 275 VAL A O 1
#

Sequence (275 aa):
MNRNNSRAKESSPPKTSSQAEDRYRIVDDILETENLYRVLAVSRTATTEEIRRAYIAKSRVCHPDKFPEYPRATEAFQKLSLAYETLSKPSSRFVYDSTGGSSGRTMLGSEETLQSVLSQVFFEFMDGDFDVIRNMINTMNNTAGGVRLGEDVIGMIEEMFLRLRFILHGCKKYMTLVHDQVQQLSDIHHSMKSLAYLDVLGRFRLTLKLSKVMLTIPMIIQDEMKREIALEAGSEQEDSTKKNAGIVGTVFLNDRVETVLKKVVSAIETGERWV

Secondary structure (DSSP, 8-state):
-----------PPP--THHHHHHHHHHHHHHH---HHHHHT--TT--HHHHHHHHHHHHHHH-GGG-TT-THHHHHHHHHHHHHHHHHSHHHHHHHHHTTT--S-----HHHHHHHHHHHHHHHHHHT-HHHHHHHHHHHHHSTT-----HHHHHHHHHHHHHHHHHHHHHHHHHHHHHHHHHHHHHHHHHHHHS-TT-HHHHHHHHHHHHHHHHHHHHHHHHHHHHHHHHHHTT--SS--SS-HHHH---SS-HHHHHHHHHHHHHHHHHHHH-

Radius of gyration: 30.45 Å; chains: 1; bounding box: 71×99×67 Å

pLDDT: mean 71.3, std 15.29, range [30.98, 92.0]